Protein AF-A0A0D1Y4T2-F1 (afdb_monomer_lite)

pLDDT: mean 76.52, std 19.37, range [26.94, 97.38]

Radius of gyration: 33.11 Å; chains: 1; bounding box: 98×42×114 Å

Organism: NCBI:txid91928

Foldseek 3Di:
DDPDDDDDDDDDDDDDDDDDDPDPPPLPFPDWAQQEPDDPPPDRDDIDGHSDFQQKDKHKDFDDWDDDPNDIDTDIDIDIFGFHFDKDQDCPDDPVDRIDTDTTQQDKDWLDKDKDKDKDKDWDWDWDQDPNDTDIDIDIDIWIKIKMKIKIGGQLQFACQRHPPDHGNVNRPPQADPPRKGKGKIWMWIWIDTVPDDIDIDIDIKMWIDDFDPKDKDKDKDWDKDKDWDAFFDKDKDKDKDKAAKDKDKAQKDWTWIQDPNDTDTDIDHIDIDIGHIDIDIDIDIDGDHTIDMDIDTFMWMKMKIWGFADDRPPDDPGDTDIDIDTDTDDD

Sequence (332 aa):
MVTLTRGLILVASFGAALADAWQQTTTTALTTVTPCPSPAQWKTPAPITVTAQYQPVSTCSALDEVCVKNKCFTKYSYSTWNYVSTTIPCPFAAPSSTISTITATDQSVLVSRTSTTITNTQITSTVTKKWKRPFTHIVTVSAYTTVVKEWSAPYNQLGSLAIPGYGGSGICTDCKGDNGQKRQSLDVIECFESRNKPTICREYKEVWIYNPRAIFSHTASAVCSSRTSVPSAGTYVFEFPQKAPPTTIEIPVQKVTHTWHGGVIVSTNAATTAVFPGRDWTATVTRHCARPTVIEFDIIITKVIVYVVPPFVFPDGPTKTDIYFGTMVYFL

Structure (mmCIF, N/CA/C/O backbone):
data_AF-A0A0D1Y4T2-F1
#
_entry.id   AF-A0A0D1Y4T2-F1
#
loop_
_atom_site.group_PDB
_atom_site.id
_atom_site.type_symbol
_atom_site.label_atom_id
_atom_site.label_alt_id
_atom_site.label_comp_id
_atom_site.label_asym_id
_atom_site.label_entity_id
_atom_site.label_seq_id
_atom_site.pdbx_PDB_ins_code
_atom_site.Cartn_x
_atom_site.Cartn_y
_atom_site.Cartn_z
_atom_site.occupancy
_atom_site.B_iso_or_equiv
_atom_site.auth_seq_id
_atom_site.auth_comp_id
_atom_site.auth_asym_id
_atom_site.auth_atom_id
_atom_site.pdbx_PDB_model_num
ATOM 1 N N . MET A 1 1 ? -21.869 -18.627 61.064 1.00 33.00 1 MET A N 1
ATOM 2 C CA . MET A 1 1 ? -22.988 -18.470 60.110 1.00 33.00 1 MET A CA 1
ATOM 3 C C . MET A 1 1 ? -22.525 -17.498 59.042 1.00 33.00 1 MET A C 1
ATOM 5 O O . MET A 1 1 ? -22.428 -16.313 59.317 1.00 33.00 1 MET A O 1
ATOM 9 N N . VAL A 1 2 ? -22.100 -18.020 57.893 1.00 27.08 2 VAL A N 1
ATOM 10 C CA . VAL A 1 2 ? -21.588 -17.225 56.769 1.00 27.08 2 VAL A CA 1
ATOM 11 C C . VAL A 1 2 ? -22.738 -17.080 55.782 1.00 27.08 2 VAL A C 1
ATOM 13 O O . VAL A 1 2 ? -23.152 -18.054 55.156 1.00 27.08 2 VAL A O 1
ATOM 16 N N . THR A 1 3 ? -23.318 -15.887 55.721 1.00 27.41 3 THR A N 1
ATOM 17 C CA . THR A 1 3 ? -24.404 -15.546 54.804 1.00 27.41 3 THR A CA 1
ATOM 18 C C . THR A 1 3 ? -23.807 -15.357 53.413 1.00 27.41 3 THR A C 1
ATOM 20 O O . THR A 1 3 ? -23.124 -14.376 53.139 1.00 27.41 3 THR A O 1
ATOM 23 N N . LEU A 1 4 ? -24.016 -16.351 52.552 1.00 28.72 4 LEU A N 1
ATOM 24 C CA . LEU A 1 4 ? -23.520 -16.401 51.181 1.00 28.72 4 LEU A CA 1
ATOM 25 C C . LEU A 1 4 ? -24.515 -15.649 50.283 1.00 28.72 4 LEU A C 1
ATOM 27 O O . LEU A 1 4 ? -25.532 -16.196 49.853 1.00 28.72 4 LEU A O 1
ATOM 31 N N . THR A 1 5 ? -24.266 -14.359 50.062 1.00 36.28 5 THR A N 1
ATOM 32 C CA . THR A 1 5 ? -25.088 -13.500 49.202 1.00 36.28 5 THR A CA 1
ATOM 33 C C . THR A 1 5 ? -24.835 -13.872 47.740 1.00 36.28 5 THR A C 1
ATOM 35 O O . THR A 1 5 ? -23.776 -13.594 47.185 1.00 36.28 5 THR A O 1
ATOM 38 N N . ARG A 1 6 ? -25.800 -14.551 47.111 1.00 35.03 6 ARG A N 1
ATOM 39 C CA . ARG A 1 6 ? -25.772 -14.903 45.684 1.00 35.03 6 ARG A CA 1
ATOM 40 C C . ARG A 1 6 ? -25.856 -13.634 44.826 1.00 35.03 6 ARG A C 1
ATOM 42 O O . ARG A 1 6 ? -26.919 -13.026 44.734 1.00 35.03 6 ARG A O 1
ATOM 49 N N . GLY A 1 7 ? -24.750 -13.266 44.183 1.00 32.34 7 GLY A N 1
ATOM 50 C CA . GLY A 1 7 ? -24.715 -12.271 43.112 1.00 32.34 7 GLY A CA 1
ATOM 51 C C . GLY A 1 7 ? -25.322 -12.843 41.831 1.00 32.34 7 GLY A C 1
ATOM 52 O O . GLY A 1 7 ? -24.792 -13.786 41.248 1.00 32.34 7 GLY A O 1
ATOM 53 N N . LEU A 1 8 ? -26.463 -12.295 41.420 1.00 30.80 8 LEU A N 1
ATOM 54 C CA . LEU A 1 8 ? -27.150 -12.625 40.176 1.00 30.80 8 LEU A CA 1
ATOM 55 C C . LEU A 1 8 ? -26.483 -11.841 39.031 1.00 30.80 8 LEU A C 1
ATOM 57 O O . LEU A 1 8 ? -26.619 -10.621 38.960 1.00 30.80 8 LEU A O 1
ATOM 61 N N . ILE A 1 9 ? -25.749 -12.519 38.146 1.00 34.41 9 ILE A N 1
ATOM 62 C CA . ILE A 1 9 ? -25.192 -11.909 36.929 1.00 34.41 9 ILE A CA 1
ATOM 63 C C . ILE A 1 9 ? -26.287 -11.922 35.854 1.00 34.41 9 ILE A C 1
ATOM 65 O O . ILE A 1 9 ? -26.588 -12.964 35.276 1.00 34.41 9 ILE A O 1
ATOM 69 N N . LEU A 1 10 ? -26.902 -10.766 35.599 1.00 29.66 10 LEU A N 1
ATOM 70 C CA . LEU A 1 10 ? -27.802 -10.538 34.464 1.00 29.66 10 LEU A CA 1
ATOM 71 C C . LEU A 1 10 ? -26.972 -10.089 33.254 1.00 29.66 10 LEU A C 1
ATOM 73 O O . LEU A 1 10 ? -26.545 -8.939 33.180 1.00 29.66 10 LEU A O 1
ATOM 77 N N . VAL A 1 11 ? -26.751 -10.991 32.296 1.00 35.75 11 VAL A N 1
ATOM 78 C CA . VAL A 1 11 ? -26.250 -10.639 30.960 1.00 35.75 11 VAL A CA 1
ATOM 79 C C . VAL A 1 11 ? -27.463 -10.306 30.092 1.00 35.75 11 VAL A C 1
ATOM 81 O O . VAL A 1 11 ? -28.177 -11.200 29.648 1.00 35.75 11 VAL A O 1
ATOM 84 N N . ALA A 1 12 ? -27.733 -9.017 29.884 1.00 32.81 12 ALA A N 1
ATOM 85 C CA . ALA A 1 12 ? -28.754 -8.567 28.944 1.00 32.81 12 ALA A CA 1
ATOM 86 C C . ALA A 1 12 ? -28.178 -8.597 27.519 1.00 32.81 12 ALA A C 1
ATOM 88 O O . ALA A 1 12 ? -27.388 -7.733 27.141 1.00 32.81 12 ALA A O 1
ATOM 89 N N . SER A 1 13 ? -28.555 -9.601 26.728 1.00 34.56 13 SER A N 1
ATOM 90 C CA . SER A 1 13 ? -28.336 -9.605 25.283 1.00 34.56 13 SER A CA 1
ATOM 91 C C . SER A 1 13 ? -29.454 -8.812 24.601 1.00 34.56 13 SER A C 1
ATOM 93 O O . SER A 1 13 ? -30.624 -9.189 24.624 1.00 34.56 13 SER A O 1
ATOM 95 N N . PHE A 1 14 ? -29.098 -7.687 23.985 1.00 38.03 14 PHE A N 1
ATOM 96 C CA . PHE A 1 14 ? -29.999 -6.937 23.115 1.00 38.03 14 PHE A CA 1
ATOM 97 C C . PHE A 1 14 ? -30.092 -7.651 21.762 1.00 38.03 14 PHE A C 1
ATOM 99 O O . PHE A 1 14 ? -29.245 -7.473 20.890 1.00 38.03 14 PHE A O 1
ATOM 106 N N . GLY A 1 15 ? -31.115 -8.489 21.593 1.00 35.38 15 GLY A N 1
ATOM 107 C CA . GLY A 1 15 ? -31.515 -9.012 20.289 1.00 35.38 15 GLY A CA 1
ATOM 108 C C . GLY A 1 15 ? -32.340 -7.968 19.541 1.00 35.38 15 GLY A C 1
ATOM 109 O O . GLY A 1 15 ? -33.550 -7.889 19.731 1.00 35.38 15 GLY A O 1
ATOM 110 N N . ALA A 1 16 ? -31.695 -7.152 18.707 1.00 41.38 16 ALA A N 1
ATOM 111 C CA . ALA A 1 16 ? -32.397 -6.316 17.741 1.00 41.38 16 ALA A CA 1
ATOM 112 C C . ALA A 1 16 ? -32.868 -7.201 16.576 1.00 41.38 16 ALA A C 1
ATOM 114 O O . ALA A 1 16 ? -32.067 -7.624 15.745 1.00 41.38 16 ALA A O 1
ATOM 115 N N . ALA A 1 17 ? -34.165 -7.502 16.531 1.00 41.19 17 ALA A N 1
ATOM 116 C CA . ALA A 1 17 ? -34.797 -8.080 15.353 1.00 41.19 17 ALA A CA 1
ATOM 117 C C . ALA A 1 17 ? -34.903 -6.985 14.282 1.00 41.19 17 ALA A C 1
ATOM 119 O O . ALA A 1 17 ? -35.778 -6.121 14.344 1.00 41.19 17 ALA A O 1
ATOM 120 N N . LEU A 1 18 ? -33.970 -6.988 13.331 1.00 42.31 18 LEU A N 1
ATOM 121 C CA . LEU A 1 18 ? -34.079 -6.188 12.118 1.00 42.31 18 LEU A CA 1
ATOM 122 C C . LEU A 1 18 ? -35.075 -6.885 11.189 1.00 42.31 18 LEU A C 1
ATOM 124 O O . LEU A 1 18 ? -34.865 -8.019 10.770 1.00 42.31 18 LEU A O 1
ATOM 128 N N . ALA A 1 19 ? -36.190 -6.212 10.920 1.00 42.53 19 ALA A N 1
ATOM 129 C CA . ALA A 1 19 ? -37.115 -6.600 9.872 1.00 42.53 19 ALA A CA 1
ATOM 130 C C . ALA A 1 19 ? -36.455 -6.316 8.514 1.00 42.53 19 ALA A C 1
ATOM 132 O O . ALA A 1 19 ? -36.205 -5.157 8.178 1.00 42.53 19 ALA A O 1
ATOM 133 N N . ASP A 1 20 ? -36.176 -7.371 7.750 1.00 38.12 20 ASP A N 1
ATOM 134 C CA . ASP A 1 20 ? -35.683 -7.281 6.376 1.00 38.12 20 ASP A CA 1
ATOM 135 C C . ASP A 1 20 ? -36.781 -6.717 5.464 1.00 38.12 20 ASP A C 1
ATOM 137 O O . ASP A 1 20 ? -37.643 -7.426 4.938 1.00 38.12 20 ASP A O 1
ATOM 141 N N . ALA A 1 21 ? -36.757 -5.399 5.279 1.00 43.09 21 ALA A N 1
ATOM 142 C CA . ALA A 1 21 ? -37.453 -4.747 4.187 1.00 43.09 21 ALA A CA 1
ATOM 143 C C . ALA A 1 21 ? -36.697 -5.059 2.887 1.00 43.09 21 ALA A C 1
ATOM 145 O O . ALA A 1 21 ? -35.603 -4.546 2.652 1.00 43.09 21 ALA A O 1
ATOM 146 N N . TRP A 1 22 ? -37.291 -5.893 2.033 1.00 38.66 22 TRP A N 1
ATOM 147 C CA . TRP A 1 22 ? -36.829 -6.152 0.671 1.00 38.66 22 TRP A CA 1
ATOM 148 C C . TRP A 1 22 ? -36.963 -4.881 -0.175 1.00 38.66 22 TRP A C 1
ATOM 150 O O . TRP A 1 22 ? -37.924 -4.696 -0.920 1.00 38.66 22 TRP A O 1
ATOM 160 N N . GLN A 1 23 ? -35.997 -3.975 -0.053 1.00 39.31 23 GLN A N 1
ATOM 161 C CA . GLN A 1 23 ? -35.789 -2.931 -1.042 1.00 39.31 23 GLN A CA 1
ATOM 162 C C . GLN A 1 23 ? -35.216 -3.597 -2.293 1.00 39.31 23 GLN A C 1
ATOM 164 O O . GLN A 1 23 ? -34.070 -4.047 -2.296 1.00 39.31 23 GLN A O 1
ATOM 169 N N . GLN A 1 24 ? -36.013 -3.658 -3.363 1.00 44.91 24 GLN A N 1
ATOM 170 C CA . GLN A 1 24 ? -35.492 -3.846 -4.715 1.00 44.91 24 GLN A CA 1
ATOM 171 C C . GLN A 1 24 ? -34.516 -2.703 -4.985 1.00 44.91 24 GLN A C 1
ATOM 173 O O . GLN A 1 24 ? -34.901 -1.586 -5.326 1.00 44.91 24 GLN A O 1
ATOM 178 N N . THR A 1 25 ? -33.238 -2.976 -4.761 1.00 51.56 25 THR A N 1
ATOM 179 C CA . THR A 1 25 ? -32.152 -2.068 -5.082 1.00 51.56 25 THR A CA 1
ATOM 180 C C . THR A 1 25 ? -32.111 -2.004 -6.601 1.00 51.56 25 THR A C 1
ATOM 182 O O . THR A 1 25 ? -31.674 -2.950 -7.258 1.00 51.56 25 THR A O 1
ATOM 185 N N . THR A 1 26 ? -32.622 -0.918 -7.182 1.00 57.44 26 THR A N 1
ATOM 186 C CA . THR A 1 26 ? -32.327 -0.566 -8.572 1.00 57.44 26 THR A CA 1
ATOM 187 C C . THR A 1 26 ? -30.817 -0.637 -8.729 1.00 57.44 26 THR A C 1
ATOM 189 O O . THR A 1 26 ? -30.090 0.123 -8.092 1.00 57.44 26 THR A O 1
ATOM 192 N N . THR A 1 27 ? -30.350 -1.626 -9.489 1.00 65.88 27 THR A N 1
ATOM 193 C CA . THR A 1 27 ? -28.933 -1.930 -9.664 1.00 65.88 27 THR A CA 1
ATOM 194 C C . THR A 1 27 ? -28.345 -0.818 -10.521 1.00 65.88 27 THR A C 1
ATOM 196 O O . THR A 1 27 ? -28.380 -0.869 -11.748 1.00 65.88 27 THR A O 1
ATOM 199 N N . THR A 1 28 ? -27.903 0.258 -9.872 1.00 86.56 28 THR A N 1
ATOM 200 C CA . THR A 1 28 ? -27.296 1.403 -10.544 1.00 86.56 28 THR A CA 1
ATOM 201 C C . THR A 1 28 ? -26.062 0.917 -11.294 1.00 86.56 28 THR A C 1
ATOM 203 O O . THR A 1 28 ? -25.149 0.353 -10.692 1.00 86.56 28 THR A O 1
ATOM 206 N N . ALA A 1 29 ? -26.044 1.103 -12.615 1.00 90.94 29 ALA A N 1
ATOM 207 C CA . ALA A 1 29 ? -24.884 0.772 -13.430 1.00 90.94 29 ALA A CA 1
ATOM 208 C C . ALA A 1 29 ? -23.657 1.547 -12.925 1.00 90.94 29 ALA A C 1
ATOM 210 O O . ALA A 1 29 ? -23.708 2.768 -12.785 1.00 90.94 29 ALA A O 1
ATOM 211 N N . LEU A 1 30 ? -22.558 0.837 -12.664 1.00 91.12 30 LEU A N 1
ATOM 212 C CA . LEU A 1 30 ? -21.271 1.425 -12.297 1.00 91.12 30 LEU A CA 1
ATOM 213 C C . LEU A 1 30 ? -20.630 2.114 -13.504 1.00 91.12 30 LEU A C 1
ATOM 215 O O . LEU A 1 30 ? -20.081 3.204 -13.381 1.00 91.12 30 LEU A O 1
ATOM 219 N N . THR A 1 31 ? -20.692 1.468 -14.671 1.00 94.44 31 THR A N 1
ATOM 220 C CA . THR A 1 31 ? -20.185 2.011 -15.935 1.00 94.44 31 THR A CA 1
ATOM 221 C C . THR A 1 31 ? -20.756 1.253 -17.138 1.00 94.44 31 THR A C 1
ATOM 223 O O . THR A 1 31 ? -21.416 0.222 -16.993 1.00 94.44 31 THR A O 1
ATOM 226 N N . THR A 1 32 ? -20.463 1.738 -18.341 1.00 93.94 32 THR A N 1
ATOM 227 C CA . THR A 1 32 ? -20.692 1.030 -19.604 1.00 93.94 32 THR A CA 1
ATOM 228 C C . THR A 1 32 ? -19.370 0.868 -20.340 1.00 93.94 32 THR A C 1
ATOM 230 O O . THR A 1 32 ? -18.726 1.860 -20.686 1.00 93.94 32 THR A O 1
ATOM 233 N N . VAL A 1 33 ? -18.972 -0.371 -20.615 1.00 92.31 33 VAL A N 1
ATOM 234 C CA . VAL A 1 33 ? -17.769 -0.682 -21.396 1.00 92.31 33 VAL A CA 1
ATOM 235 C C . VAL A 1 33 ? -18.181 -0.912 -22.843 1.00 92.31 33 VAL A C 1
ATOM 237 O O . VAL A 1 33 ? -19.027 -1.759 -23.118 1.00 92.31 33 VAL A O 1
ATOM 240 N N . THR A 1 34 ? -17.587 -0.176 -23.780 1.00 92.12 34 THR A N 1
ATOM 241 C CA . THR A 1 34 ? -17.767 -0.446 -25.214 1.00 92.12 34 THR A CA 1
ATOM 242 C C . THR A 1 34 ? -16.714 -1.466 -25.646 1.00 92.12 34 THR A C 1
ATOM 244 O O . THR A 1 34 ? -15.534 -1.119 -25.633 1.00 92.12 34 THR A O 1
ATOM 247 N N . PRO A 1 35 ? -17.084 -2.707 -26.021 1.00 88.75 35 PRO A N 1
ATOM 248 C CA . PRO A 1 35 ? -16.106 -3.769 -26.256 1.00 88.75 35 PRO A CA 1
ATOM 249 C C . PRO A 1 35 ? -15.114 -3.448 -27.371 1.00 88.75 35 PRO A C 1
ATOM 251 O O . PRO A 1 35 ? -13.945 -3.787 -27.259 1.00 88.75 35 PRO A O 1
ATOM 254 N N . CYS A 1 36 ? -15.567 -2.788 -28.438 1.00 85.94 36 CYS A N 1
ATOM 255 C CA . CYS A 1 36 ? -14.772 -2.531 -29.632 1.00 85.94 36 CYS A CA 1
ATOM 256 C C . CYS A 1 36 ? -14.885 -1.055 -30.040 1.00 85.94 36 CYS A C 1
ATOM 258 O O . CYS A 1 36 ? -15.965 -0.643 -30.465 1.00 85.94 36 CYS A O 1
ATOM 260 N N . PRO A 1 37 ? -13.807 -0.253 -29.940 1.00 73.50 37 PRO A N 1
ATOM 261 C CA . PRO A 1 37 ? -13.869 1.182 -30.223 1.00 73.50 37 PRO A CA 1
ATOM 262 C C . PRO A 1 37 ? -13.932 1.527 -31.721 1.00 73.50 37 PRO A C 1
ATOM 264 O O . PRO A 1 37 ? -14.338 2.634 -32.058 1.00 73.50 37 PRO A O 1
ATOM 267 N N . SER A 1 38 ? -13.564 0.606 -32.625 1.00 68.94 38 SER A N 1
ATOM 268 C CA . SER A 1 38 ? -13.581 0.845 -34.077 1.00 68.94 38 SER A CA 1
ATOM 269 C C . SER A 1 38 ? -14.527 -0.123 -34.801 1.00 68.94 38 SER A C 1
ATOM 271 O O . SER A 1 38 ? -14.299 -1.336 -34.749 1.00 68.94 38 SER A O 1
ATOM 273 N N . PRO A 1 39 ? -15.585 0.372 -35.468 1.00 55.09 39 PRO A N 1
ATOM 274 C CA . PRO A 1 39 ? -16.527 -0.460 -36.201 1.00 55.09 39 PRO A CA 1
ATOM 275 C C . PRO A 1 39 ? -15.979 -0.822 -37.587 1.00 55.09 39 PRO A C 1
ATOM 277 O O . PRO A 1 39 ? -16.085 -0.047 -38.537 1.00 55.09 39 PRO A O 1
ATOM 280 N N . ALA A 1 40 ? -15.477 -2.043 -37.756 1.00 56.56 40 ALA A N 1
ATOM 281 C CA . ALA A 1 40 ? -15.309 -2.620 -39.088 1.00 56.56 40 ALA A CA 1
ATOM 282 C C . ALA A 1 40 ? -16.680 -3.046 -39.648 1.00 56.56 40 ALA A C 1
ATOM 284 O O . ALA A 1 40 ? -17.009 -4.219 -39.578 1.00 56.56 40 ALA A O 1
ATOM 285 N N . GLN A 1 41 ? -17.482 -2.092 -40.149 1.00 56.22 41 GLN A N 1
ATOM 286 C CA . GLN A 1 41 ? -18.693 -2.201 -41.007 1.00 56.22 41 GLN A CA 1
ATOM 287 C C . GLN A 1 41 ? -19.809 -3.237 -40.684 1.00 56.22 41 GLN A C 1
ATOM 289 O O . GLN A 1 41 ? -20.894 -3.140 -41.252 1.00 56.22 41 GLN A O 1
ATOM 294 N N . TRP A 1 42 ? -19.626 -4.187 -39.768 1.00 57.53 42 TRP A N 1
ATOM 295 C CA . TRP A 1 42 ? -20.479 -5.360 -39.598 1.00 57.53 42 TRP A CA 1
ATOM 296 C C . TRP A 1 42 ? -20.560 -5.726 -38.107 1.00 57.53 42 TRP A C 1
ATOM 298 O O . TRP A 1 42 ? -19.802 -6.546 -37.605 1.00 57.53 42 TRP A O 1
ATOM 308 N N . LYS A 1 43 ? -21.520 -5.097 -37.412 1.00 67.94 43 LYS A N 1
ATOM 309 C CA . LYS A 1 43 ? -21.942 -5.346 -36.016 1.00 67.94 43 LYS A CA 1
ATOM 310 C C . LYS A 1 43 ? -20.872 -5.127 -34.936 1.00 67.94 43 LYS A C 1
ATOM 312 O O . LYS A 1 43 ? -20.241 -6.063 -34.455 1.00 67.94 43 LYS A O 1
ATOM 317 N N . THR A 1 44 ? -20.787 -3.893 -34.442 1.00 73.56 44 THR A N 1
ATOM 318 C CA . THR A 1 44 ? -20.184 -3.622 -33.131 1.00 73.56 44 THR A CA 1
ATOM 319 C C . THR A 1 44 ? -20.975 -4.369 -32.050 1.00 73.56 44 THR A C 1
ATOM 321 O O . THR A 1 44 ? -22.206 -4.254 -32.031 1.00 73.56 44 THR A O 1
ATOM 324 N N . PRO A 1 45 ? -20.319 -5.130 -31.156 1.00 83.94 45 PRO A N 1
ATOM 325 C CA . PRO A 1 45 ? -20.983 -5.692 -29.987 1.00 83.94 45 PRO A CA 1
ATOM 326 C C . PRO A 1 45 ? -21.676 -4.591 -29.179 1.00 83.94 45 PRO A C 1
ATOM 328 O O . PRO A 1 45 ? -21.148 -3.484 -29.056 1.00 83.94 45 PRO A O 1
ATOM 331 N N . ALA A 1 46 ? -22.854 -4.893 -28.629 1.00 89.00 46 ALA A N 1
ATOM 332 C CA . ALA A 1 46 ? -23.556 -3.952 -27.763 1.00 89.00 46 ALA A CA 1
ATOM 333 C C . ALA A 1 46 ? -22.675 -3.582 -26.548 1.00 89.00 46 ALA A C 1
ATOM 335 O O . ALA A 1 46 ? -21.941 -4.447 -26.056 1.00 89.00 46 ALA A O 1
ATOM 336 N N . PRO A 1 47 ? -22.731 -2.329 -26.055 1.00 92.00 47 PRO A N 1
ATOM 337 C CA . PRO A 1 47 ? -22.041 -1.941 -24.830 1.00 92.00 47 PRO A CA 1
ATOM 338 C C . PRO A 1 47 ? -22.411 -2.856 -23.659 1.00 92.00 47 PRO A C 1
ATOM 340 O O . PRO A 1 47 ? -23.575 -3.212 -23.478 1.00 92.00 47 PRO A O 1
ATOM 343 N N . ILE A 1 48 ? -21.418 -3.221 -22.855 1.00 93.94 48 ILE A N 1
ATOM 344 C CA . ILE A 1 48 ? -21.599 -4.043 -21.661 1.00 93.94 48 ILE A CA 1
ATOM 345 C C . ILE A 1 48 ? -21.867 -3.103 -20.488 1.00 93.94 48 ILE A C 1
ATOM 347 O O . ILE A 1 48 ? -21.000 -2.317 -20.102 1.00 93.94 48 ILE A O 1
ATOM 351 N N . THR A 1 49 ? -23.061 -3.181 -19.908 1.00 95.06 49 THR A N 1
ATOM 352 C CA . THR A 1 49 ? -23.380 -2.478 -18.663 1.00 95.06 49 THR A CA 1
ATOM 353 C C . THR A 1 49 ? -22.776 -3.237 -17.489 1.00 95.06 49 THR A C 1
ATOM 355 O O . THR A 1 49 ? -23.097 -4.405 -17.257 1.00 95.06 49 THR A O 1
ATOM 358 N N . VAL A 1 50 ? -21.897 -2.571 -16.747 1.00 95.75 50 VAL A N 1
ATOM 359 C CA . VAL A 1 50 ? -21.301 -3.117 -15.532 1.00 95.75 50 VAL A CA 1
ATOM 360 C C . VAL A 1 50 ? -22.145 -2.692 -14.346 1.00 95.75 50 VAL A C 1
ATOM 362 O O . VAL A 1 50 ? -22.274 -1.500 -14.077 1.00 95.75 50 VAL A O 1
ATOM 365 N N . THR A 1 51 ? -22.720 -3.651 -13.631 1.00 94.31 51 THR A N 1
ATOM 366 C CA . THR A 1 51 ? -23.589 -3.398 -12.470 1.00 94.31 51 THR A CA 1
ATOM 367 C C . THR A 1 51 ? -22.940 -3.803 -11.150 1.00 94.31 51 THR A C 1
ATOM 369 O O . THR A 1 51 ? -23.458 -3.458 -10.092 1.00 94.31 51 THR A O 1
ATOM 372 N N . ALA A 1 52 ? -21.817 -4.526 -11.192 1.00 93.06 52 ALA A N 1
ATOM 373 C CA . ALA A 1 52 ? -21.119 -5.008 -10.005 1.00 93.06 52 ALA A CA 1
ATOM 374 C C . ALA A 1 52 ? -19.591 -4.979 -10.167 1.00 93.06 52 ALA A C 1
ATOM 376 O O . ALA A 1 52 ? -19.055 -5.097 -11.269 1.00 93.06 52 ALA A O 1
ATOM 377 N N . GLN A 1 53 ? -18.891 -4.851 -9.036 1.00 93.50 53 GLN A N 1
ATOM 378 C CA . GLN A 1 53 ? -17.448 -5.077 -8.953 1.00 93.50 53 GLN A CA 1
ATOM 379 C C . GLN A 1 53 ? -17.142 -6.543 -9.297 1.00 93.50 53 GLN A C 1
ATOM 381 O O . GLN A 1 53 ? -17.920 -7.442 -8.984 1.00 93.50 53 GLN A O 1
ATOM 386 N N . TYR A 1 54 ? -15.998 -6.774 -9.922 1.00 94.75 54 TYR A N 1
ATOM 387 C CA . TYR A 1 54 ? -15.506 -8.048 -10.448 1.00 94.75 54 TYR A CA 1
ATOM 388 C C . TYR A 1 54 ? -16.361 -8.694 -11.545 1.00 94.75 54 TYR A C 1
ATOM 390 O O . TYR A 1 54 ? -16.169 -9.868 -11.854 1.00 94.75 54 TYR A O 1
ATOM 398 N N . GLN A 1 55 ? -17.275 -7.947 -12.173 1.00 95.25 55 GLN A N 1
ATOM 399 C CA . GLN A 1 55 ? -18.023 -8.445 -13.326 1.00 95.25 55 GLN A CA 1
ATOM 400 C C . GLN A 1 55 ? -17.063 -8.682 -14.507 1.00 95.25 55 GLN A C 1
ATOM 402 O O . GLN A 1 55 ? -16.319 -7.763 -14.862 1.00 95.25 55 GLN A O 1
ATOM 407 N N . PRO A 1 56 ? -17.067 -9.867 -15.141 1.00 95.88 56 PRO A N 1
ATOM 408 C CA . PRO A 1 56 ? -16.247 -10.110 -16.318 1.00 95.88 56 PRO A CA 1
ATOM 409 C C . PRO A 1 56 ? -16.725 -9.224 -17.470 1.00 95.88 56 PRO A C 1
ATOM 411 O O . PRO A 1 56 ? -17.910 -9.202 -17.813 1.00 95.88 56 PRO A O 1
ATOM 414 N N . VAL A 1 57 ? -15.794 -8.497 -18.075 1.00 95.12 57 VAL A N 1
ATOM 415 C CA . VAL A 1 57 ? -16.024 -7.663 -19.251 1.00 95.12 57 VAL A CA 1
ATOM 416 C C . VAL A 1 57 ? -15.037 -8.050 -20.336 1.00 95.12 57 VAL A C 1
ATOM 418 O O . VAL A 1 57 ? -13.870 -8.331 -20.064 1.00 95.12 57 VAL A O 1
ATOM 421 N N . SER A 1 58 ? -15.513 -8.076 -21.575 1.00 93.44 58 SER A N 1
ATOM 422 C CA . SER A 1 58 ? -14.685 -8.402 -22.729 1.00 93.44 58 SER A CA 1
ATOM 423 C C . SER A 1 58 ? -14.484 -7.164 -23.586 1.00 93.44 58 SER A C 1
ATOM 425 O O . SER A 1 58 ? -15.443 -6.491 -23.964 1.00 93.44 58 SER A O 1
ATOM 427 N N . THR A 1 59 ? -13.231 -6.889 -23.918 1.00 91.50 59 THR A N 1
ATOM 428 C CA . THR A 1 59 ? -12.829 -5.837 -24.853 1.00 91.50 59 THR A CA 1
ATOM 429 C C . THR A 1 59 ? -12.097 -6.453 -26.030 1.00 91.50 59 THR A C 1
ATOM 431 O O . THR A 1 59 ? -11.562 -7.555 -25.925 1.00 91.50 59 THR A O 1
ATOM 434 N N . CYS A 1 60 ? -12.068 -5.753 -27.154 1.00 88.94 60 CYS A N 1
ATOM 435 C CA . CYS A 1 60 ? -11.384 -6.193 -28.348 1.00 88.94 60 CYS A CA 1
ATOM 436 C C . CYS A 1 60 ? -10.330 -5.178 -28.788 1.00 88.94 60 CYS A C 1
ATOM 438 O O . CYS A 1 60 ? -10.541 -3.964 -28.728 1.00 88.94 60 CYS A O 1
ATOM 440 N N . SER A 1 61 ? -9.195 -5.689 -29.251 1.00 88.38 61 SER A N 1
ATOM 441 C CA . SER A 1 61 ? -8.132 -4.907 -29.876 1.00 88.38 61 SER A CA 1
ATOM 442 C C . SER A 1 61 ? -7.938 -5.369 -31.315 1.00 88.38 61 SER A C 1
ATOM 444 O O . SER A 1 61 ? -8.014 -6.563 -31.621 1.00 88.38 61 SER A O 1
ATOM 446 N N . ALA A 1 62 ? -7.731 -4.412 -32.218 1.00 85.69 62 ALA A N 1
ATOM 447 C CA . ALA A 1 62 ? -7.332 -4.721 -33.583 1.00 85.69 62 ALA A CA 1
ATOM 448 C C . ALA A 1 62 ? -5.921 -5.325 -33.548 1.00 85.69 62 ALA A C 1
ATOM 450 O O . ALA A 1 62 ? -5.028 -4.751 -32.929 1.00 85.69 62 ALA A O 1
ATOM 451 N N . LEU A 1 63 ? -5.750 -6.493 -34.166 1.00 82.88 63 LEU A N 1
ATOM 452 C CA . LEU A 1 63 ? -4.448 -7.132 -34.338 1.00 82.88 63 LEU A CA 1
ATOM 453 C C . LEU A 1 63 ? -3.775 -6.566 -35.587 1.00 82.88 63 LEU A C 1
ATOM 455 O O . LEU A 1 63 ? -2.931 -5.690 -35.486 1.00 82.88 63 LEU A O 1
ATOM 459 N N . ASP A 1 64 ? -4.223 -7.024 -36.756 1.00 81.81 64 ASP A N 1
ATOM 460 C CA . ASP A 1 64 ? -3.674 -6.664 -38.058 1.00 81.81 64 ASP A CA 1
ATOM 461 C C . ASP A 1 64 ? -4.808 -6.455 -39.065 1.00 81.81 64 ASP A C 1
ATOM 463 O O . ASP A 1 64 ? -5.864 -7.103 -39.000 1.00 81.81 64 ASP A O 1
ATOM 467 N N . GLU A 1 65 ? -4.572 -5.562 -40.023 1.00 83.56 65 GLU A N 1
ATOM 468 C CA . GLU A 1 65 ? -5.432 -5.358 -41.182 1.00 83.56 65 GLU A CA 1
ATOM 469 C C . GLU A 1 65 ? -4.893 -6.168 -42.366 1.00 83.56 65 GLU A C 1
ATOM 471 O O . GLU A 1 65 ? -3.774 -5.965 -42.834 1.00 83.56 65 GLU A O 1
ATOM 476 N N . VAL A 1 66 ? -5.691 -7.118 -42.850 1.00 83.00 66 VAL A N 1
ATOM 477 C CA . VAL A 1 66 ? -5.338 -7.978 -43.980 1.00 83.00 66 VAL A CA 1
ATOM 478 C C . VAL A 1 66 ? -6.168 -7.564 -45.187 1.00 83.00 66 VAL A C 1
ATOM 480 O O . VAL A 1 66 ? -7.390 -7.710 -45.187 1.00 83.00 66 VAL A O 1
ATOM 483 N N . CYS A 1 67 ? -5.508 -7.078 -46.238 1.00 87.94 67 CYS A N 1
ATOM 484 C CA . CYS A 1 67 ? -6.161 -6.683 -47.483 1.00 87.94 67 CYS A CA 1
ATOM 485 C C . CYS A 1 67 ? -5.992 -7.754 -48.568 1.00 87.94 67 CYS A C 1
ATOM 487 O O . CYS A 1 67 ? -4.881 -8.040 -49.011 1.00 87.94 67 CYS A O 1
ATOM 489 N N . VAL A 1 68 ? -7.103 -8.328 -49.038 1.00 85.19 68 VAL A N 1
ATOM 490 C CA . VAL A 1 68 ? -7.133 -9.312 -50.131 1.00 85.19 68 VAL A CA 1
ATOM 491 C C . VAL A 1 68 ? -8.074 -8.808 -51.221 1.00 85.19 68 VAL A C 1
ATOM 493 O O . VAL A 1 68 ? -9.250 -8.561 -50.965 1.00 85.19 68 VAL A O 1
ATOM 496 N N . LYS A 1 69 ? -7.571 -8.670 -52.457 1.00 83.69 69 LYS A N 1
ATOM 497 C CA . LYS A 1 69 ? -8.352 -8.218 -53.630 1.00 83.69 69 LYS A CA 1
ATOM 498 C C . LYS A 1 69 ? -9.112 -6.895 -53.383 1.00 83.69 69 LYS A C 1
ATOM 500 O O . LYS A 1 69 ? -10.322 -6.832 -53.585 1.00 83.69 69 LYS A O 1
ATOM 505 N N . ASN A 1 70 ? -8.411 -5.851 -52.927 1.00 84.94 70 ASN A N 1
ATOM 506 C CA . ASN A 1 70 ? -8.965 -4.525 -52.588 1.00 84.94 70 ASN A CA 1
ATOM 507 C C . ASN A 1 70 ? -10.053 -4.523 -51.493 1.00 84.94 70 ASN A C 1
ATOM 509 O O . ASN A 1 70 ? -10.781 -3.542 -51.352 1.00 84.94 70 ASN A O 1
ATOM 513 N N . LYS A 1 71 ? -10.170 -5.599 -50.706 1.00 82.50 71 LYS A N 1
ATOM 514 C CA . LYS A 1 71 ? -11.005 -5.648 -49.502 1.00 82.50 71 LYS A CA 1
ATOM 515 C C . LYS A 1 71 ? -10.117 -5.865 -48.290 1.00 82.50 71 LYS A C 1
ATOM 517 O O . LYS A 1 71 ? -9.413 -6.871 -48.227 1.00 82.50 71 LYS A O 1
ATOM 522 N N . CYS A 1 72 ? -10.151 -4.924 -47.359 1.00 82.62 72 CYS A N 1
ATOM 523 C CA . CYS A 1 72 ? -9.415 -5.005 -46.108 1.00 82.62 72 CYS A CA 1
ATOM 524 C C . CYS A 1 72 ? -10.303 -5.569 -44.999 1.00 82.62 72 CYS A C 1
ATOM 526 O O . CYS A 1 72 ? -11.482 -5.230 -44.896 1.00 82.62 72 CYS A O 1
ATOM 528 N N . PHE A 1 73 ? -9.731 -6.466 -44.203 1.00 80.94 73 PHE A N 1
ATOM 529 C CA . PHE A 1 73 ? -10.372 -7.097 -43.060 1.00 80.94 73 PHE A CA 1
ATOM 530 C C . PHE A 1 73 ? -9.477 -6.909 -41.841 1.00 80.94 73 PHE A C 1
ATOM 532 O O . PHE A 1 73 ? -8.326 -7.343 -41.840 1.00 80.94 73 PHE A O 1
ATOM 539 N N . THR A 1 74 ? -10.006 -6.294 -40.789 1.00 83.50 74 THR A N 1
ATOM 540 C CA . THR A 1 74 ? -9.308 -6.181 -39.506 1.00 83.50 74 THR A CA 1
ATOM 541 C C . THR A 1 74 ? -9.603 -7.412 -38.664 1.00 83.50 74 THR A C 1
ATOM 543 O O . THR A 1 74 ? -10.764 -7.724 -38.384 1.00 83.50 74 THR A O 1
ATOM 546 N N . LYS A 1 75 ? -8.559 -8.125 -38.243 1.00 82.75 75 LYS A N 1
ATOM 547 C CA . LYS A 1 75 ? -8.700 -9.208 -37.268 1.00 82.75 75 LYS A CA 1
ATOM 548 C C . LYS A 1 75 ? -8.725 -8.607 -35.865 1.00 82.75 75 LYS A C 1
ATOM 550 O O . LYS A 1 75 ? -7.827 -7.849 -35.515 1.00 82.75 75 LYS A O 1
ATOM 555 N N . TYR A 1 76 ? -9.710 -8.979 -35.054 1.00 85.50 76 TYR A N 1
ATOM 556 C CA . TYR A 1 76 ? -9.792 -8.559 -33.655 1.00 85.50 76 TYR A CA 1
ATOM 557 C C . TYR A 1 76 ? -9.433 -9.711 -32.718 1.00 85.50 76 TYR A C 1
ATOM 559 O O . TYR A 1 76 ? -9.850 -10.851 -32.936 1.00 85.50 76 TYR A O 1
ATOM 567 N N . SER A 1 77 ? -8.670 -9.403 -31.672 1.00 88.38 77 SER A N 1
ATOM 568 C CA . SER A 1 77 ? -8.497 -10.275 -30.511 1.00 88.38 77 SER A CA 1
ATOM 569 C C . SER A 1 77 ? -9.437 -9.818 -29.408 1.00 88.38 77 SER A C 1
ATOM 571 O O . SER A 1 77 ? -9.571 -8.616 -29.197 1.00 88.38 77 SER A O 1
ATOM 573 N N . TYR A 1 78 ? -10.065 -10.754 -28.701 1.00 89.31 78 TYR A N 1
ATOM 574 C CA . TYR A 1 78 ? -10.894 -10.456 -27.537 1.00 89.31 78 TYR A CA 1
ATOM 575 C C . TYR A 1 78 ? -10.148 -10.852 -26.266 1.00 89.31 78 TYR A C 1
ATOM 577 O O . TYR A 1 78 ? -9.679 -11.983 -26.144 1.00 89.31 78 TYR A O 1
ATOM 585 N N . SER A 1 79 ? -10.072 -9.933 -25.309 1.00 92.12 79 SER A N 1
ATOM 586 C CA . SER A 1 79 ? -9.579 -10.183 -23.958 1.00 92.12 79 SER A CA 1
ATOM 587 C C . SER A 1 79 ? -10.714 -9.983 -22.962 1.00 92.12 79 SER A C 1
ATOM 589 O O . SER A 1 79 ? -11.527 -9.072 -23.111 1.00 92.12 79 SER A O 1
ATOM 591 N N . THR A 1 80 ? -10.791 -10.857 -21.959 1.00 94.00 80 THR A N 1
ATOM 592 C CA . THR A 1 80 ? -11.776 -10.760 -20.875 1.00 94.00 80 THR A CA 1
ATOM 593 C C . THR A 1 80 ? -11.048 -10.527 -19.563 1.00 94.00 80 THR A C 1
ATOM 595 O O . THR A 1 80 ? -10.092 -11.238 -19.265 1.00 94.00 80 THR A O 1
ATOM 598 N N . TRP A 1 81 ? -11.503 -9.547 -18.789 1.00 93.75 81 TRP A N 1
ATOM 599 C CA . TRP A 1 81 ? -10.961 -9.191 -17.479 1.00 93.75 81 TRP A CA 1
ATOM 600 C C . TRP A 1 81 ? -12.097 -8.865 -16.512 1.00 93.75 81 TRP A C 1
ATOM 602 O O . TRP A 1 81 ? -13.216 -8.569 -16.924 1.00 93.75 81 TRP A O 1
ATOM 612 N N . ASN A 1 82 ? -11.825 -8.943 -15.212 1.00 96.00 82 ASN A N 1
ATOM 613 C CA . ASN A 1 82 ? -12.821 -8.632 -14.192 1.00 96.00 82 ASN A CA 1
ATOM 614 C C . ASN A 1 82 ? -12.790 -7.138 -13.882 1.00 96.00 82 ASN A C 1
ATOM 616 O O . ASN A 1 82 ? -11.742 -6.603 -13.504 1.00 96.00 82 ASN A O 1
ATOM 620 N N . TYR A 1 83 ? -13.934 -6.473 -14.037 1.00 95.12 83 TYR A N 1
ATOM 621 C CA . TYR A 1 83 ? -14.032 -5.037 -13.840 1.00 95.12 83 TYR A CA 1
ATOM 622 C C . TYR A 1 83 ? -13.960 -4.640 -12.384 1.00 95.12 83 TYR A C 1
ATOM 624 O O . TYR A 1 83 ? -14.668 -5.188 -11.554 1.00 95.12 83 TYR A O 1
ATOM 632 N N . VAL A 1 84 ? -13.150 -3.641 -12.077 1.00 95.50 84 VAL A N 1
ATOM 633 C CA . VAL A 1 84 ? -13.080 -3.024 -10.759 1.00 95.50 84 VAL A CA 1
ATOM 634 C C . VAL A 1 84 ? -13.296 -1.527 -10.943 1.00 95.50 84 VAL A C 1
ATOM 636 O O . VAL A 1 84 ? -12.956 -0.966 -11.968 1.00 95.50 84 VAL A O 1
ATOM 639 N N . SER A 1 85 ? -13.883 -0.855 -9.968 1.00 94.00 85 SER A N 1
ATOM 640 C CA . SER A 1 85 ? -13.871 0.603 -9.893 1.00 94.00 85 SER A CA 1
ATOM 641 C C . SER A 1 85 ? -13.439 0.966 -8.493 1.00 94.00 85 SER A C 1
ATOM 643 O O . SER A 1 85 ? -14.268 1.060 -7.586 1.00 94.00 85 SER A O 1
ATOM 645 N N . THR A 1 86 ? -12.130 1.097 -8.309 1.00 92.38 86 THR A N 1
ATOM 646 C CA . THR A 1 86 ? -11.546 1.480 -7.025 1.00 92.38 86 THR A CA 1
ATOM 647 C C . THR A 1 86 ? -10.477 2.538 -7.213 1.00 92.38 86 THR A C 1
ATOM 649 O O . THR A 1 86 ? -9.773 2.573 -8.221 1.00 92.38 86 THR A O 1
ATOM 652 N N . THR A 1 87 ? -10.357 3.413 -6.227 1.00 92.12 87 THR A N 1
ATOM 653 C CA . THR A 1 87 ? -9.346 4.461 -6.182 1.00 92.12 87 THR A CA 1
ATOM 654 C C . THR A 1 87 ? -8.300 4.095 -5.147 1.00 92.12 87 THR A C 1
ATOM 656 O O . THR A 1 87 ? -8.629 3.896 -3.976 1.00 92.12 87 THR A O 1
ATOM 659 N N . ILE A 1 88 ? -7.042 4.032 -5.565 1.00 89.88 88 ILE A N 1
ATOM 660 C CA . ILE A 1 88 ? -5.919 3.686 -4.696 1.00 89.88 88 ILE A CA 1
ATOM 661 C C . ILE A 1 88 ? -5.047 4.927 -4.506 1.00 89.88 88 ILE A C 1
ATOM 663 O O . ILE A 1 88 ? -4.739 5.599 -5.495 1.00 89.88 88 ILE A O 1
ATOM 667 N N . PRO A 1 89 ? -4.628 5.246 -3.268 1.00 83.81 89 PRO A N 1
ATOM 668 C CA . PRO A 1 89 ? -3.620 6.270 -3.039 1.00 83.81 89 PRO A CA 1
ATOM 669 C C . PRO A 1 89 ? -2.350 5.940 -3.827 1.00 83.81 89 PRO A C 1
ATOM 671 O O . PRO A 1 89 ? -1.799 4.851 -3.690 1.00 83.81 89 PRO A O 1
ATOM 674 N N . CYS A 1 90 ? -1.873 6.876 -4.639 1.00 78.56 90 CYS A N 1
ATOM 675 C CA . CYS A 1 90 ? -0.630 6.726 -5.384 1.00 78.56 90 CYS A CA 1
ATOM 676 C C . CYS A 1 90 ? 0.313 7.873 -5.012 1.00 78.56 90 CYS A C 1
ATOM 678 O O . CYS A 1 90 ? 0.427 8.850 -5.749 1.00 78.56 90 CYS A O 1
ATOM 680 N N . PRO A 1 91 ? 0.986 7.790 -3.851 1.00 66.62 91 PRO A N 1
ATOM 681 C CA . PRO A 1 91 ? 1.902 8.845 -3.422 1.00 66.62 91 PRO A CA 1
ATOM 682 C C . PRO A 1 91 ? 3.167 8.925 -4.294 1.00 66.62 91 PRO A C 1
ATOM 684 O O . PRO A 1 91 ? 3.942 9.864 -4.154 1.00 66.62 91 PRO A O 1
ATOM 687 N N . PHE A 1 92 ? 3.370 7.956 -5.192 1.00 70.75 92 PHE A N 1
ATOM 688 C CA . PHE A 1 92 ? 4.553 7.825 -6.044 1.00 70.75 92 PHE A CA 1
ATOM 689 C C . PHE A 1 92 ? 4.283 8.123 -7.527 1.00 70.75 92 PHE A C 1
ATOM 691 O O . PHE A 1 92 ? 5.207 8.053 -8.339 1.00 70.75 92 PHE A O 1
ATOM 698 N N . ALA A 1 93 ? 3.036 8.441 -7.897 1.00 65.81 93 ALA A N 1
ATOM 699 C CA . ALA A 1 93 ? 2.713 8.918 -9.238 1.00 65.81 93 ALA A CA 1
ATOM 700 C C . ALA A 1 93 ? 3.227 10.351 -9.452 1.00 65.81 93 ALA A C 1
ATOM 702 O O . ALA A 1 93 ? 3.665 11.034 -8.525 1.00 65.81 93 ALA A O 1
ATOM 703 N N . ALA A 1 94 ? 3.184 10.806 -10.707 1.00 62.47 94 ALA A N 1
ATOM 704 C CA . ALA A 1 94 ? 3.513 12.179 -11.072 1.00 62.47 94 ALA A CA 1
ATOM 705 C C . ALA A 1 94 ? 2.791 13.190 -10.149 1.00 62.47 94 ALA A C 1
ATOM 707 O O . ALA A 1 94 ? 1.664 12.924 -9.721 1.00 62.47 94 ALA A O 1
ATOM 708 N N . PRO A 1 95 ? 3.394 14.364 -9.875 1.00 60.59 95 PRO A N 1
ATOM 709 C CA . PRO A 1 95 ? 2.929 15.308 -8.848 1.00 60.59 95 PRO A CA 1
ATOM 710 C C . PRO A 1 95 ? 1.481 15.805 -9.016 1.00 60.59 95 PRO A C 1
ATOM 712 O O . PRO A 1 95 ? 0.914 16.368 -8.085 1.00 60.59 95 PRO A O 1
ATOM 715 N N . SER A 1 96 ? 0.866 15.594 -10.179 1.00 59.94 96 SER A N 1
ATOM 716 C CA . SER A 1 96 ? -0.524 15.945 -10.484 1.00 59.94 96 SER A CA 1
ATOM 717 C C . SER A 1 96 ? -1.570 14.913 -10.039 1.00 59.94 96 SER A C 1
ATOM 719 O O . SER A 1 96 ? -2.763 15.184 -10.149 1.00 59.94 96 SER A O 1
ATOM 721 N N . SER A 1 97 ? -1.168 13.726 -9.582 1.00 64.12 97 SER A N 1
ATOM 722 C CA . SER A 1 97 ? -2.085 12.601 -9.349 1.00 64.12 97 SER A CA 1
ATOM 723 C C . SER A 1 97 ? -1.727 11.859 -8.067 1.00 64.12 97 SER A C 1
ATOM 725 O O . SER A 1 97 ? -0.868 10.989 -8.063 1.00 64.12 97 SER A O 1
ATOM 727 N N . THR A 1 98 ? -2.416 12.186 -6.973 1.00 73.75 98 THR A N 1
ATOM 728 C CA . THR A 1 98 ? -2.285 11.506 -5.670 1.00 73.75 98 THR A CA 1
ATOM 729 C C . THR A 1 98 ? -3.119 10.226 -5.573 1.00 73.75 98 THR A C 1
ATOM 731 O O . THR A 1 98 ? -3.013 9.482 -4.597 1.00 73.75 98 THR A O 1
ATOM 734 N N . ILE A 1 99 ? -3.965 9.964 -6.572 1.00 83.50 99 ILE A N 1
ATOM 735 C CA . ILE A 1 99 ? -4.916 8.854 -6.619 1.00 83.50 99 ILE A CA 1
ATOM 736 C C . ILE A 1 99 ? -4.847 8.210 -8.004 1.00 83.50 99 ILE A C 1
ATOM 738 O O . ILE A 1 99 ? -4.803 8.906 -9.017 1.00 83.50 99 ILE A O 1
ATOM 742 N N . SER A 1 100 ? -4.867 6.880 -8.045 1.00 86.00 100 SER A N 1
ATOM 743 C CA . SER A 1 100 ? -5.001 6.085 -9.268 1.00 86.00 100 SER A CA 1
ATOM 744 C C . SER A 1 100 ? -6.354 5.384 -9.294 1.00 86.00 100 SER A C 1
ATOM 746 O O . SER A 1 100 ? -6.729 4.728 -8.323 1.00 86.00 100 SER A O 1
ATOM 748 N N . THR A 1 101 ? -7.082 5.508 -10.405 1.00 91.56 101 THR A N 1
ATOM 749 C CA . THR A 1 101 ? -8.317 4.743 -10.631 1.00 91.56 101 THR A CA 1
ATOM 750 C C . THR A 1 101 ? -7.958 3.413 -11.274 1.00 91.56 101 THR A C 1
ATOM 752 O O . THR A 1 101 ? -7.340 3.372 -12.340 1.00 91.56 101 THR A O 1
ATOM 755 N N . ILE A 1 102 ? -8.328 2.327 -10.609 1.00 94.12 102 ILE A N 1
ATOM 756 C CA . ILE A 1 102 ? -8.130 0.968 -11.089 1.00 94.12 102 ILE A CA 1
ATOM 757 C C . ILE A 1 102 ? -9.433 0.486 -11.695 1.00 94.12 102 ILE A C 1
ATOM 759 O O . ILE A 1 102 ? -10.473 0.500 -11.031 1.00 94.12 102 ILE A O 1
ATOM 763 N N . THR A 1 103 ? -9.336 0.076 -12.957 1.00 94.06 103 THR A N 1
ATOM 764 C CA . THR A 1 103 ? -10.465 -0.399 -13.753 1.00 94.06 103 THR A CA 1
ATOM 765 C C . THR A 1 103 ? -10.453 -1.907 -13.957 1.00 94.06 103 THR A C 1
ATOM 767 O O . THR A 1 103 ? -11.518 -2.489 -14.087 1.00 94.06 103 THR A O 1
ATOM 770 N N . ALA A 1 104 ? -9.291 -2.562 -13.913 1.00 95.06 104 ALA A N 1
ATOM 771 C CA . ALA A 1 104 ? -9.162 -4.000 -14.148 1.00 95.06 104 ALA A CA 1
ATOM 772 C C . ALA A 1 104 ? -8.373 -4.702 -13.034 1.00 95.06 104 ALA A C 1
ATOM 774 O O . ALA A 1 104 ? -7.474 -4.120 -12.425 1.00 95.06 104 ALA A O 1
ATOM 775 N N . THR A 1 105 ? -8.691 -5.972 -12.767 1.00 95.25 105 THR A N 1
ATOM 776 C CA . THR A 1 105 ? -8.023 -6.753 -11.710 1.00 95.25 105 THR A CA 1
ATOM 777 C C . THR A 1 105 ? -6.542 -7.028 -11.958 1.00 95.25 105 THR A C 1
ATOM 779 O O . THR A 1 105 ? -5.792 -7.219 -11.007 1.00 95.25 105 THR A O 1
ATOM 782 N N . ASP A 1 106 ? -6.123 -7.091 -13.213 1.00 95.56 106 ASP A N 1
ATOM 783 C CA . ASP A 1 106 ? -4.748 -7.334 -13.656 1.00 95.56 106 ASP A CA 1
ATOM 784 C C . ASP A 1 106 ? -3.976 -6.034 -13.935 1.00 95.56 106 ASP A C 1
ATOM 786 O O . ASP A 1 106 ? -2.784 -6.076 -14.237 1.00 95.56 106 ASP A O 1
ATOM 790 N N . GLN A 1 107 ? -4.626 -4.872 -13.790 1.00 94.94 107 GLN A N 1
ATOM 791 C CA . GLN A 1 107 ? -3.986 -3.573 -13.956 1.00 94.94 107 GLN A CA 1
ATOM 792 C C . GLN A 1 107 ? -2.823 -3.435 -12.965 1.00 94.94 107 GLN A C 1
ATOM 794 O O . GLN A 1 107 ? -3.009 -3.552 -11.750 1.00 94.94 107 GLN A O 1
ATOM 799 N N . SER A 1 108 ? -1.625 -3.176 -13.494 1.00 95.12 108 SER A N 1
ATOM 800 C CA . SER A 1 108 ? -0.436 -2.927 -12.682 1.00 95.12 108 SER A CA 1
ATOM 801 C C . SER A 1 108 ? -0.560 -1.597 -11.939 1.00 95.12 108 SER A C 1
ATOM 803 O O . SER A 1 108 ? -0.933 -0.572 -12.517 1.00 95.12 108 SER A O 1
ATOM 805 N N . VAL A 1 109 ? -0.261 -1.624 -10.644 1.00 93.75 109 VAL A N 1
ATOM 806 C CA . VAL A 1 109 ? -0.314 -0.480 -9.736 1.00 93.75 109 VAL A CA 1
ATOM 807 C C . VAL A 1 109 ? 1.102 -0.165 -9.282 1.00 93.75 109 VAL A C 1
ATOM 809 O O . VAL A 1 109 ? 1.763 -1.026 -8.707 1.00 93.75 109 VAL A O 1
ATOM 812 N N . LEU A 1 110 ? 1.565 1.067 -9.506 1.00 92.19 110 LEU A N 1
ATOM 813 C CA . LEU A 1 110 ? 2.839 1.545 -8.967 1.00 92.19 110 LEU A CA 1
ATOM 814 C C . LEU A 1 110 ? 2.716 1.714 -7.448 1.00 92.19 110 LEU A C 1
ATOM 816 O O . LEU A 1 110 ? 1.929 2.536 -6.970 1.00 92.19 110 LEU A O 1
ATOM 820 N N . VAL A 1 111 ? 3.493 0.936 -6.696 1.00 90.56 111 VAL A N 1
ATOM 821 C CA . VAL A 1 111 ? 3.428 0.896 -5.228 1.00 90.56 111 VAL A CA 1
ATOM 822 C C . VAL A 1 111 ? 4.543 1.686 -4.569 1.00 90.56 111 VAL A C 1
ATOM 824 O O . VAL A 1 111 ? 4.377 2.100 -3.431 1.00 90.56 111 VAL A O 1
ATOM 827 N N . SER A 1 112 ? 5.677 1.872 -5.247 1.00 86.31 112 SER A N 1
ATOM 828 C CA . SER A 1 112 ? 6.806 2.653 -4.748 1.00 86.31 112 SER A CA 1
ATOM 829 C C . SER A 1 112 ? 7.739 3.055 -5.885 1.00 86.31 112 SER A C 1
ATOM 831 O O . SER A 1 112 ? 7.804 2.383 -6.916 1.00 86.31 112 SER A O 1
ATOM 833 N N . ARG A 1 113 ? 8.486 4.140 -5.681 1.00 85.00 113 ARG A N 1
ATOM 834 C CA . ARG A 1 113 ? 9.535 4.597 -6.588 1.00 85.00 113 ARG A CA 1
ATOM 835 C C . ARG A 1 113 ? 10.667 5.243 -5.803 1.00 85.00 113 ARG A C 1
ATOM 837 O O . ARG A 1 113 ? 10.416 6.080 -4.940 1.00 85.00 113 ARG A O 1
ATOM 844 N N . THR A 1 114 ? 11.904 4.914 -6.153 1.00 83.81 114 THR A N 1
ATOM 845 C CA . THR A 1 114 ? 13.101 5.604 -5.666 1.00 83.81 114 THR A CA 1
ATOM 846 C C . THR A 1 114 ? 13.952 6.100 -6.815 1.00 83.81 114 THR A C 1
ATOM 848 O O . THR A 1 114 ? 13.941 5.558 -7.919 1.00 83.81 114 THR A O 1
ATOM 851 N N . SER A 1 115 ? 14.706 7.157 -6.535 1.00 85.69 115 SER A N 1
ATOM 852 C CA . SER A 1 115 ? 15.761 7.657 -7.402 1.00 85.69 115 SER A CA 1
ATOM 853 C C . SER A 1 115 ? 16.975 7.952 -6.534 1.00 85.69 115 SER A C 1
ATOM 855 O O . SER A 1 115 ? 16.881 8.693 -5.555 1.00 85.69 115 SER A O 1
ATOM 857 N N . THR A 1 116 ? 18.107 7.333 -6.844 1.00 77.25 116 THR A N 1
ATOM 858 C CA . THR A 1 116 ? 19.351 7.492 -6.090 1.00 77.25 116 THR A CA 1
ATOM 859 C C . THR A 1 116 ? 20.484 7.819 -7.043 1.00 77.25 116 THR A C 1
ATOM 861 O O . THR A 1 116 ? 20.700 7.116 -8.023 1.00 77.25 116 THR A O 1
ATOM 864 N N . THR A 1 117 ? 21.249 8.868 -6.749 1.00 80.56 117 THR A N 1
ATOM 865 C CA . THR A 1 117 ? 22.419 9.240 -7.551 1.00 80.56 117 THR A CA 1
ATOM 866 C C . THR A 1 117 ? 23.690 8.720 -6.894 1.00 80.56 117 THR A C 1
ATOM 868 O O . THR A 1 117 ? 24.104 9.193 -5.837 1.00 80.56 117 THR A O 1
ATOM 871 N N . ILE A 1 118 ? 24.335 7.759 -7.546 1.00 74.56 118 ILE A N 1
ATOM 872 C CA . ILE A 1 118 ? 25.649 7.237 -7.181 1.00 74.56 118 ILE A CA 1
ATOM 873 C C . ILE A 1 118 ? 26.711 8.149 -7.795 1.00 74.56 118 ILE A C 1
ATOM 875 O O . ILE A 1 118 ? 26.754 8.348 -9.012 1.00 74.56 118 ILE A O 1
ATOM 879 N N . THR A 1 119 ? 27.588 8.691 -6.951 1.00 77.06 119 THR A N 1
ATOM 880 C CA . THR A 1 119 ? 28.737 9.495 -7.385 1.00 77.06 119 THR A CA 1
ATOM 881 C C . THR A 1 119 ? 30.004 8.657 -7.280 1.00 77.06 119 THR A C 1
ATOM 883 O O . THR A 1 119 ? 30.434 8.318 -6.181 1.00 77.06 119 THR A O 1
ATOM 886 N N . ASN A 1 120 ? 30.611 8.333 -8.419 1.00 71.50 120 ASN A N 1
ATOM 887 C CA . ASN A 1 120 ? 31.893 7.640 -8.492 1.00 71.50 120 ASN A CA 1
ATOM 888 C C . ASN A 1 120 ? 33.004 8.657 -8.755 1.00 71.50 120 ASN A C 1
ATOM 890 O O . ASN A 1 120 ? 33.077 9.233 -9.841 1.00 71.50 120 ASN A O 1
ATOM 894 N N . THR A 1 121 ? 33.870 8.880 -7.770 1.00 78.06 121 THR A N 1
ATOM 895 C CA . THR A 1 121 ? 35.036 9.759 -7.893 1.00 78.06 121 THR A CA 1
ATOM 896 C C . THR A 1 121 ? 36.279 8.936 -8.219 1.00 78.06 121 THR A C 1
ATOM 898 O O . THR A 1 121 ? 36.581 7.939 -7.567 1.00 78.06 121 THR A O 1
ATOM 901 N N . GLN A 1 122 ? 37.011 9.340 -9.253 1.00 75.25 122 GLN A N 1
ATOM 902 C CA . GLN A 1 122 ? 38.285 8.741 -9.635 1.00 75.25 122 GLN A CA 1
ATOM 903 C C . GLN A 1 122 ? 39.354 9.826 -9.695 1.00 75.25 122 GLN A C 1
ATOM 905 O O . GLN A 1 122 ? 39.143 10.898 -10.261 1.00 75.25 122 GLN A O 1
ATOM 910 N N . ILE A 1 123 ? 40.512 9.548 -9.104 1.00 78.62 123 ILE A N 1
ATOM 911 C CA . ILE A 1 123 ? 41.681 10.422 -9.195 1.00 78.62 123 ILE A CA 1
ATOM 912 C C . ILE A 1 123 ? 42.529 9.913 -10.356 1.00 78.62 123 ILE A C 1
ATOM 914 O O . ILE A 1 123 ? 42.969 8.765 -10.356 1.00 78.62 123 ILE A O 1
ATOM 918 N N . THR A 1 124 ? 42.760 10.762 -11.348 1.00 81.50 124 THR A N 1
ATOM 919 C CA . THR A 1 124 ? 43.602 10.451 -12.504 1.00 81.50 124 THR A CA 1
ATOM 920 C C . THR A 1 124 ? 44.798 11.389 -12.515 1.00 81.50 124 THR A C 1
ATOM 922 O O . THR A 1 124 ? 44.651 12.605 -12.411 1.00 81.50 124 THR A O 1
ATOM 925 N N . SER A 1 125 ? 46.001 10.837 -12.652 1.00 82.75 125 SER A N 1
ATOM 926 C CA . SER A 1 125 ? 47.224 11.615 -12.826 1.00 82.75 125 SER A CA 1
ATOM 927 C C . SER A 1 125 ? 47.711 11.499 -14.267 1.00 82.75 125 SER A C 1
ATOM 929 O O . SER A 1 125 ? 47.777 10.416 -14.839 1.00 82.75 125 SER A O 1
ATOM 931 N N . THR A 1 126 ? 48.026 12.633 -14.887 1.00 84.38 126 THR A N 1
ATOM 932 C CA . THR A 1 126 ? 48.604 12.679 -16.234 1.00 84.38 126 THR A CA 1
ATOM 933 C C . THR A 1 126 ? 49.948 13.384 -16.161 1.00 84.38 126 THR A C 1
ATOM 935 O O . THR A 1 126 ? 50.037 14.522 -15.695 1.00 84.38 126 THR A O 1
ATOM 938 N N . VAL A 1 127 ? 51.011 12.718 -16.607 1.00 81.31 127 VAL A N 1
ATOM 939 C CA . VAL A 1 127 ? 52.343 13.326 -16.679 1.00 81.31 127 VAL A CA 1
ATOM 940 C C . VAL A 1 127 ? 52.450 14.085 -17.995 1.00 81.31 127 VAL A C 1
ATOM 942 O O . VAL A 1 127 ? 52.372 13.504 -19.073 1.00 81.31 127 VAL A O 1
ATOM 945 N N . THR A 1 128 ? 52.634 15.396 -17.907 1.00 84.62 128 THR A N 1
ATOM 946 C CA . THR A 1 128 ? 52.828 16.284 -19.058 1.00 84.62 128 THR A CA 1
ATOM 947 C C . THR A 1 128 ? 54.203 16.944 -18.973 1.00 84.62 128 THR A C 1
ATOM 949 O O . THR A 1 128 ? 54.819 16.988 -17.909 1.00 84.62 128 THR A O 1
ATOM 952 N N . LYS A 1 129 ? 54.744 17.433 -20.095 1.00 79.88 129 LYS A N 1
ATOM 953 C CA . LYS A 1 129 ? 55.996 18.205 -20.088 1.00 79.88 129 LYS A CA 1
ATOM 954 C C . LYS A 1 129 ? 55.670 19.691 -20.119 1.00 79.88 129 LYS A C 1
ATOM 956 O O . LYS A 1 129 ? 55.168 20.187 -21.122 1.00 79.88 129 LYS A O 1
ATOM 961 N N . LYS A 1 130 ? 56.026 20.412 -19.056 1.00 76.62 130 LYS A N 1
ATOM 962 C CA . LYS A 1 130 ? 55.997 21.879 -19.021 1.00 76.62 130 LYS A CA 1
ATOM 963 C C . LYS A 1 130 ? 57.447 22.360 -18.991 1.00 76.62 130 LYS A C 1
ATOM 965 O O . LYS A 1 130 ? 58.203 21.966 -18.109 1.00 76.62 130 LYS A O 1
ATOM 970 N N . TRP A 1 131 ? 57.872 23.143 -19.984 1.00 81.00 131 TRP A N 1
ATOM 971 C CA . TRP A 1 131 ? 59.260 23.635 -20.088 1.00 81.00 131 TRP A CA 1
ATOM 972 C C . TRP A 1 131 ? 60.334 22.528 -20.064 1.00 81.00 131 TRP A C 1
ATOM 974 O O . TRP A 1 131 ? 61.328 22.629 -1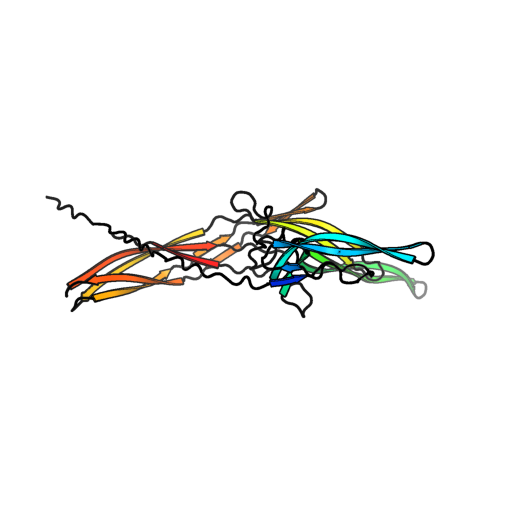9.351 1.00 81.00 131 TRP A O 1
ATOM 984 N N . LYS A 1 132 ? 60.123 21.436 -20.814 1.00 80.06 132 LYS A N 1
ATOM 985 C CA . LYS A 1 132 ? 61.005 20.245 -20.850 1.00 80.06 132 LYS A CA 1
ATOM 986 C C . LYS A 1 132 ? 61.192 19.521 -19.500 1.00 80.06 132 LYS A C 1
ATOM 988 O O . LYS A 1 132 ? 61.948 18.555 -19.452 1.00 80.06 132 LYS A O 1
ATOM 993 N N . ARG A 1 133 ? 60.479 19.913 -18.438 1.00 79.06 133 ARG A N 1
ATOM 994 C CA . ARG A 1 133 ? 60.454 19.213 -17.146 1.00 79.06 133 ARG A CA 1
ATOM 995 C C . ARG A 1 133 ? 59.163 18.395 -17.013 1.00 79.06 133 ARG A C 1
ATOM 997 O O . ARG A 1 133 ? 58.110 18.867 -17.456 1.00 79.06 133 ARG A O 1
ATOM 1004 N N . PRO A 1 134 ? 59.221 17.174 -16.453 1.00 80.50 134 PRO A N 1
ATOM 1005 C CA . PRO A 1 134 ? 58.021 16.398 -16.172 1.00 80.50 134 PRO A CA 1
ATOM 1006 C C . PRO A 1 134 ? 57.192 17.109 -15.097 1.00 80.50 134 PRO A C 1
ATOM 1008 O O . PRO A 1 134 ? 57.721 17.548 -14.078 1.00 80.50 134 PRO A O 1
ATOM 1011 N N . PHE A 1 135 ? 55.896 17.239 -15.344 1.00 85.69 135 PHE A N 1
ATOM 1012 C CA . PHE A 1 135 ? 54.921 17.830 -14.440 1.00 85.69 135 PHE A CA 1
ATOM 1013 C C . PHE A 1 135 ? 53.712 16.898 -14.351 1.00 85.69 135 PHE A C 1
ATOM 1015 O O . PHE A 1 135 ? 53.086 16.579 -15.363 1.00 85.69 135 PHE A O 1
ATOM 1022 N N . THR A 1 136 ? 53.386 16.448 -13.143 1.00 85.06 136 THR A N 1
ATOM 1023 C CA . THR A 1 136 ? 52.223 15.589 -12.903 1.00 85.06 136 THR A CA 1
ATOM 1024 C C . THR A 1 136 ? 51.006 16.459 -12.641 1.00 85.06 136 THR A C 1
ATOM 1026 O O . THR A 1 136 ? 50.953 17.180 -11.649 1.00 85.06 136 THR A O 1
ATOM 1029 N N . HIS A 1 137 ? 50.017 16.377 -13.522 1.00 80.88 137 HIS A N 1
ATOM 1030 C CA . HIS A 1 137 ? 48.719 17.000 -13.321 1.00 80.88 137 HIS A CA 1
ATOM 1031 C C . HIS A 1 137 ? 47.776 15.972 -12.694 1.00 80.88 137 HIS A C 1
ATOM 1033 O O . HIS A 1 137 ? 47.550 14.914 -13.280 1.00 80.88 137 HIS A O 1
ATOM 1039 N N . ILE A 1 138 ? 47.257 16.256 -11.502 1.00 84.50 138 ILE A N 1
ATOM 1040 C CA . ILE A 1 138 ? 46.287 15.399 -10.813 1.00 84.50 138 ILE A CA 1
ATOM 1041 C C . ILE A 1 138 ? 44.906 16.008 -11.033 1.00 84.50 138 ILE A C 1
ATOM 1043 O O . ILE A 1 138 ? 44.685 17.172 -10.706 1.00 84.50 138 ILE A O 1
ATOM 1047 N N . VAL A 1 139 ? 43.988 15.230 -11.597 1.00 85.06 139 VAL A N 1
ATOM 1048 C CA . VAL A 1 139 ? 42.601 15.630 -11.839 1.00 85.06 139 VAL A CA 1
ATOM 1049 C C . VAL A 1 139 ? 41.684 14.653 -11.131 1.00 85.06 139 VAL A C 1
ATOM 1051 O O . VAL A 1 139 ? 41.827 13.440 -11.270 1.00 85.06 139 VAL A O 1
ATOM 1054 N N . THR A 1 140 ? 40.710 15.184 -10.406 1.00 82.00 140 THR A N 1
ATOM 1055 C CA . THR A 1 140 ? 39.601 14.393 -9.880 1.00 82.00 140 THR A CA 1
ATOM 1056 C C . THR A 1 140 ? 38.472 14.410 -10.901 1.00 82.00 140 THR A C 1
ATOM 1058 O O . THR A 1 140 ? 37.925 15.469 -11.209 1.00 82.00 140 THR A O 1
ATOM 1061 N N . VAL A 1 141 ? 38.118 13.245 -11.431 1.00 80.44 141 VAL A N 1
ATOM 1062 C CA . VAL A 1 141 ? 36.994 13.064 -12.352 1.00 80.44 141 VAL A CA 1
ATOM 1063 C C . VAL A 1 141 ? 35.848 12.422 -11.579 1.00 80.44 141 VAL A C 1
ATOM 1065 O O . VAL A 1 141 ? 36.028 11.393 -10.935 1.00 80.44 141 VAL A O 1
ATOM 1068 N N . SER A 1 142 ? 34.665 13.034 -11.627 1.00 81.69 142 SER A N 1
ATOM 1069 C CA . SER A 1 142 ? 33.453 12.486 -11.007 1.00 81.69 142 SER A CA 1
ATOM 1070 C C . SER A 1 142 ? 32.492 12.008 -12.088 1.00 81.69 142 SER A C 1
ATOM 1072 O O . SER A 1 142 ? 32.168 12.759 -13.010 1.00 81.69 142 SER A O 1
ATOM 1074 N N . ALA A 1 143 ? 32.031 10.768 -11.974 1.00 78.25 143 ALA A N 1
ATOM 1075 C CA . ALA A 1 143 ? 30.983 10.200 -12.806 1.00 78.25 143 ALA A CA 1
ATOM 1076 C C . ALA A 1 143 ? 29.719 10.002 -11.965 1.00 78.25 143 ALA A C 1
ATOM 1078 O O . ALA A 1 143 ? 29.763 9.404 -10.892 1.00 78.25 143 ALA A O 1
ATOM 1079 N N . TYR A 1 144 ? 28.590 10.484 -12.474 1.00 80.94 144 TYR A N 1
ATOM 1080 C CA . TYR A 1 144 ? 27.290 10.352 -11.826 1.00 80.94 144 TYR A CA 1
ATOM 1081 C C . TYR A 1 144 ? 26.481 9.275 -12.537 1.00 80.94 144 TYR A C 1
ATOM 1083 O O . TYR A 1 144 ? 26.432 9.234 -13.770 1.00 80.94 144 TYR A O 1
ATOM 1091 N N . THR A 1 145 ? 25.881 8.384 -11.760 1.00 76.38 145 THR A N 1
ATOM 1092 C CA . THR A 1 145 ? 24.931 7.385 -12.245 1.00 76.38 145 THR A CA 1
ATOM 1093 C C . THR A 1 145 ? 23.681 7.471 -11.397 1.00 76.38 145 THR A C 1
ATOM 1095 O O . THR A 1 145 ? 23.748 7.281 -10.187 1.00 76.38 145 THR A O 1
ATOM 1098 N N . THR A 1 146 ? 22.555 7.776 -12.020 1.00 85.75 146 THR A N 1
ATOM 1099 C CA . THR A 1 146 ? 21.253 7.792 -11.366 1.00 85.75 146 THR A CA 1
ATOM 1100 C C . THR A 1 146 ? 20.615 6.421 -11.528 1.00 85.75 146 THR A C 1
ATOM 1102 O O . THR A 1 146 ? 20.556 5.877 -12.626 1.00 85.75 146 THR A O 1
ATOM 1105 N N . VAL A 1 147 ? 20.180 5.837 -10.420 1.00 82.88 147 VAL A N 1
ATOM 1106 C CA . VAL A 1 147 ? 19.457 4.570 -10.368 1.00 82.88 147 VAL A CA 1
ATOM 1107 C C . VAL A 1 147 ? 18.019 4.889 -10.007 1.00 82.88 147 VAL A C 1
ATOM 1109 O O . VAL A 1 147 ? 17.758 5.405 -8.920 1.00 82.88 147 VAL A O 1
ATOM 1112 N N . VAL A 1 148 ? 17.098 4.612 -10.923 1.00 88.38 148 VAL A N 1
ATOM 1113 C CA . VAL A 1 148 ? 15.658 4.729 -10.687 1.00 88.38 148 VAL A CA 1
ATOM 1114 C C . VAL A 1 148 ? 15.103 3.331 -10.512 1.00 88.38 148 VAL A C 1
ATOM 1116 O O . VAL A 1 148 ? 15.322 2.476 -11.367 1.00 88.38 148 VAL A O 1
ATOM 1119 N N . LYS A 1 149 ? 14.387 3.099 -9.417 1.00 88.00 149 LYS A N 1
ATOM 1120 C CA . LYS A 1 149 ? 13.775 1.809 -9.124 1.00 88.00 149 LYS A CA 1
ATOM 1121 C C . LYS A 1 149 ? 12.289 1.993 -8.878 1.00 88.00 149 LYS A C 1
ATOM 1123 O O . LYS A 1 149 ? 11.889 2.848 -8.091 1.00 88.00 149 LYS A O 1
ATOM 1128 N N . GLU A 1 150 ? 11.481 1.214 -9.574 1.00 91.50 150 GLU A N 1
ATOM 1129 C CA . GLU A 1 150 ? 10.026 1.234 -9.491 1.00 91.50 150 GLU A CA 1
ATOM 1130 C C . GLU A 1 150 ? 9.537 -0.140 -9.064 1.00 91.50 150 GLU A C 1
ATOM 1132 O O . GLU A 1 150 ? 9.988 -1.158 -9.586 1.00 91.50 150 GLU A O 1
ATOM 1137 N N . TRP A 1 151 ? 8.617 -0.159 -8.106 1.00 93.00 151 TRP A N 1
ATOM 1138 C CA . TRP A 1 151 ? 7.950 -1.366 -7.647 1.00 93.00 151 TRP A CA 1
ATOM 1139 C C . TRP A 1 151 ? 6.485 -1.272 -8.021 1.00 93.00 151 TRP A C 1
ATOM 1141 O O . TRP A 1 151 ? 5.817 -0.283 -7.708 1.00 93.00 151 TRP A O 1
ATOM 1151 N N . SER A 1 152 ? 5.966 -2.320 -8.638 1.00 95.00 152 SER A N 1
ATOM 1152 C CA . SER A 1 152 ? 4.568 -2.411 -9.029 1.00 95.00 152 SER A CA 1
ATOM 1153 C C . SER A 1 152 ? 3.987 -3.779 -8.698 1.00 95.00 152 SER A C 1
ATOM 1155 O O . SER A 1 152 ? 4.718 -4.744 -8.486 1.00 95.00 152 SER A O 1
ATOM 1157 N N . ALA A 1 153 ? 2.666 -3.862 -8.603 1.00 95.94 153 ALA A N 1
ATOM 1158 C CA . ALA A 1 153 ? 1.960 -5.132 -8.498 1.00 95.94 153 ALA A CA 1
ATOM 1159 C C . ALA A 1 153 ? 0.613 -5.035 -9.217 1.00 95.94 153 ALA A C 1
ATOM 1161 O O . ALA A 1 153 ? -0.038 -3.990 -9.130 1.00 95.94 153 ALA A O 1
ATOM 1162 N N . PRO A 1 154 ? 0.141 -6.108 -9.868 1.00 96.62 154 PRO A N 1
ATOM 1163 C CA . PRO A 1 154 ? -1.246 -6.205 -10.305 1.00 96.62 154 PRO A CA 1
ATOM 1164 C C . PRO A 1 154 ? -2.220 -5.971 -9.141 1.00 96.62 154 PRO A C 1
ATOM 1166 O O . PRO A 1 154 ? -1.960 -6.408 -8.016 1.00 96.62 154 PRO A O 1
ATOM 1169 N N . TYR A 1 155 ? -3.363 -5.329 -9.392 1.00 96.00 155 TYR A N 1
ATOM 1170 C CA . TYR A 1 155 ? -4.365 -5.065 -8.350 1.00 96.00 155 TYR A CA 1
ATOM 1171 C C . TYR A 1 155 ? -4.784 -6.333 -7.588 1.00 96.00 155 TYR A C 1
ATOM 1173 O O . TYR A 1 155 ? -4.841 -6.347 -6.356 1.00 96.00 155 TYR A O 1
ATOM 1181 N N . ASN A 1 156 ? -5.021 -7.435 -8.296 1.00 96.62 156 ASN A N 1
ATOM 1182 C CA . ASN A 1 156 ? -5.367 -8.720 -7.690 1.00 96.62 156 ASN A CA 1
ATOM 1183 C C . ASN A 1 156 ? -4.249 -9.327 -6.825 1.00 96.62 156 ASN A C 1
ATOM 1185 O O . ASN A 1 156 ? -4.536 -10.181 -5.995 1.00 96.62 156 ASN A O 1
ATOM 1189 N N . GLN A 1 157 ? -3.008 -8.860 -6.961 1.00 97.12 157 GLN A N 1
ATOM 1190 C CA . GLN A 1 157 ? -1.853 -9.257 -6.150 1.00 97.12 157 GLN A CA 1
ATOM 1191 C C . GLN A 1 157 ? -1.461 -8.186 -5.120 1.00 97.12 157 GLN A C 1
ATOM 1193 O O . GLN A 1 157 ? -0.432 -8.302 -4.457 1.00 97.12 157 GLN A O 1
ATOM 1198 N N . LEU A 1 158 ? -2.263 -7.131 -4.971 1.00 95.62 158 LEU A N 1
ATOM 1199 C CA . LEU A 1 158 ? -1.957 -6.006 -4.099 1.00 95.62 158 LEU A CA 1
ATOM 1200 C C . LEU A 1 158 ? -2.453 -6.266 -2.668 1.00 95.62 158 LEU A C 1
ATOM 1202 O O . LEU A 1 158 ? -3.649 -6.249 -2.381 1.00 95.62 158 LEU A O 1
ATOM 1206 N N . GLY A 1 159 ? -1.531 -6.498 -1.747 1.00 94.44 159 GLY A N 1
ATOM 1207 C CA . GLY A 1 159 ? -1.776 -6.708 -0.326 1.00 94.44 159 GLY A CA 1
ATOM 1208 C C . GLY A 1 159 ? -1.642 -5.438 0.508 1.00 94.44 159 GLY A C 1
ATOM 1209 O O . GLY A 1 159 ? -1.207 -4.388 0.043 1.00 94.44 159 GLY A O 1
ATOM 1210 N N . SER A 1 160 ? -1.970 -5.555 1.797 1.00 90.88 160 SER A N 1
ATOM 1211 C CA . SER A 1 160 ? -1.892 -4.436 2.757 1.00 90.88 160 SER A CA 1
ATOM 1212 C C . SER A 1 160 ? -0.472 -3.925 3.049 1.00 90.88 160 SER A C 1
ATOM 1214 O O . SER A 1 160 ? -0.314 -2.953 3.779 1.00 90.88 160 SER A O 1
ATOM 1216 N N . LEU A 1 161 ? 0.563 -4.608 2.547 1.00 88.50 161 LEU A N 1
ATOM 1217 C CA . LEU A 1 161 ? 1.963 -4.216 2.728 1.00 88.50 161 LEU A CA 1
ATOM 1218 C C . LEU A 1 161 ? 2.476 -3.329 1.581 1.00 88.50 161 LEU A C 1
ATOM 1220 O O . LEU A 1 161 ? 3.464 -2.629 1.768 1.00 88.50 161 LEU A O 1
ATOM 1224 N N . ALA A 1 162 ? 1.823 -3.345 0.415 1.00 89.31 162 ALA A N 1
ATOM 1225 C CA . ALA A 1 162 ? 2.296 -2.627 -0.766 1.00 89.31 162 ALA A CA 1
ATOM 1226 C C . ALA A 1 162 ? 2.261 -1.104 -0.614 1.00 89.31 162 ALA A C 1
ATOM 1228 O O . ALA A 1 162 ? 3.214 -0.427 -0.983 1.00 89.31 162 ALA A O 1
ATOM 1229 N N . ILE A 1 163 ? 1.149 -0.568 -0.105 1.00 87.25 163 ILE A N 1
ATOM 1230 C CA . ILE A 1 163 ? 0.894 0.874 -0.042 1.00 87.25 163 ILE A CA 1
ATOM 1231 C C . ILE A 1 163 ? 0.546 1.242 1.407 1.00 87.25 163 ILE A C 1
ATOM 1233 O O . ILE A 1 163 ? -0.400 0.673 1.962 1.00 87.25 163 ILE A O 1
ATOM 1237 N N . PRO A 1 164 ? 1.268 2.190 2.037 1.00 79.62 164 PRO A N 1
ATOM 1238 C CA . PRO A 1 164 ? 0.986 2.614 3.404 1.00 79.62 164 PRO A CA 1
ATOM 1239 C C . PRO A 1 164 ? -0.468 3.072 3.581 1.00 79.62 164 PRO A C 1
ATOM 1241 O O . PRO A 1 164 ? -0.968 3.899 2.822 1.00 79.62 164 PRO A O 1
ATOM 1244 N N . GLY A 1 165 ? -1.150 2.543 4.600 1.00 80.56 165 GLY A N 1
ATOM 1245 C CA . GLY A 1 165 ? -2.538 2.900 4.920 1.00 80.56 165 GLY A CA 1
ATOM 1246 C C . GLY A 1 165 ? -3.600 2.307 3.986 1.00 80.56 165 GLY A C 1
ATOM 1247 O O . GLY A 1 165 ? -4.788 2.467 4.253 1.00 80.56 165 GLY A O 1
ATOM 1248 N N . TYR A 1 166 ? -3.208 1.591 2.930 1.00 87.62 166 TYR A N 1
ATOM 1249 C CA . TYR A 1 166 ? -4.136 0.888 2.052 1.00 87.62 166 TYR A CA 1
ATOM 1250 C C . TYR A 1 166 ? -4.306 -0.569 2.506 1.00 87.62 166 TYR A C 1
ATOM 1252 O O . TYR A 1 166 ? -3.334 -1.290 2.719 1.00 87.62 166 TYR A O 1
ATOM 1260 N N . GLY A 1 167 ? -5.550 -1.035 2.638 1.00 89.44 167 GLY A N 1
ATOM 1261 C CA . GLY A 1 167 ? -5.863 -2.387 3.125 1.00 89.44 167 GLY A CA 1
ATOM 1262 C C . GLY A 1 167 ? -5.480 -3.532 2.175 1.00 89.44 167 GLY A C 1
ATOM 1263 O O . GLY A 1 167 ? -5.624 -4.700 2.538 1.00 89.44 167 GLY A O 1
ATOM 1264 N N . GLY A 1 168 ? -4.974 -3.220 0.981 1.00 93.06 168 GLY A N 1
ATOM 1265 C CA . GLY A 1 168 ? -4.852 -4.159 -0.131 1.00 93.06 168 GLY A CA 1
ATOM 1266 C C . GLY A 1 168 ? -6.150 -4.243 -0.938 1.00 93.06 168 GLY A C 1
ATOM 1267 O O . GLY A 1 168 ? -7.149 -3.607 -0.614 1.00 93.06 168 GLY A O 1
ATOM 1268 N N . SER A 1 169 ? -6.144 -5.037 -2.003 1.00 94.50 169 SER A N 1
ATOM 1269 C CA . SER A 1 169 ? -7.309 -5.250 -2.871 1.00 94.50 169 SER A CA 1
ATOM 1270 C C . SER A 1 169 ? -8.409 -6.104 -2.241 1.00 94.50 169 SER A C 1
ATOM 1272 O O . SER A 1 169 ? -9.511 -6.182 -2.770 1.00 94.50 169 SER A O 1
ATOM 1274 N N . GLY A 1 170 ? -8.116 -6.786 -1.131 1.00 94.44 170 GLY A N 1
ATOM 1275 C CA . GLY A 1 170 ? -9.027 -7.745 -0.500 1.00 94.44 170 GLY A CA 1
ATOM 1276 C C . GLY A 1 170 ? -9.121 -9.094 -1.222 1.00 94.44 170 GLY A C 1
ATOM 1277 O O . GLY A 1 170 ? -9.624 -10.046 -0.633 1.00 94.44 170 GLY A O 1
ATOM 1278 N N . ILE A 1 171 ? -8.585 -9.201 -2.443 1.00 95.31 171 ILE A N 1
ATOM 1279 C CA . ILE A 1 171 ? -8.603 -10.421 -3.265 1.00 95.31 171 ILE A CA 1
ATOM 1280 C C . ILE A 1 171 ? -7.223 -11.072 -3.434 1.00 95.31 171 ILE A C 1
ATOM 1282 O O . ILE A 1 171 ? -7.130 -12.150 -4.012 1.00 95.31 171 ILE A O 1
ATOM 1286 N N . CYS A 1 172 ? -6.153 -10.461 -2.911 1.00 96.12 172 CYS A N 1
ATOM 1287 C CA . CYS A 1 172 ? -4.830 -11.078 -2.935 1.00 96.12 172 CYS A CA 1
ATOM 1288 C C . CYS A 1 172 ? -4.750 -12.283 -1.986 1.00 96.12 172 CYS A C 1
ATOM 1290 O O . CYS A 1 172 ? -4.765 -12.124 -0.760 1.00 96.12 172 CYS A O 1
ATOM 1292 N N . THR A 1 173 ? -4.611 -13.479 -2.558 1.00 94.44 173 THR A N 1
ATOM 1293 C CA . THR A 1 173 ? -4.476 -14.745 -1.821 1.00 94.44 173 THR A CA 1
ATOM 1294 C C . THR A 1 173 ? -3.077 -14.932 -1.243 1.00 94.44 173 THR A C 1
ATOM 1296 O O . THR A 1 173 ? -2.938 -15.368 -0.104 1.00 94.44 173 THR A O 1
ATOM 1299 N N . ASP A 1 174 ? -2.049 -14.512 -1.981 1.00 93.62 174 ASP A N 1
ATOM 1300 C CA . ASP A 1 174 ? -0.644 -14.796 -1.652 1.00 93.62 174 ASP A CA 1
ATOM 1301 C C . ASP A 1 174 ? -0.012 -13.716 -0.755 1.00 93.62 174 ASP A C 1
ATOM 1303 O O . ASP A 1 174 ? 1.155 -13.791 -0.369 1.00 93.62 174 ASP A O 1
ATOM 1307 N N . CYS A 1 175 ? -0.795 -12.695 -0.389 1.00 93.25 175 CYS A N 1
ATOM 1308 C CA . CYS A 1 175 ? -0.355 -11.577 0.444 1.00 93.25 175 CYS A CA 1
ATOM 1309 C C . CYS A 1 175 ? -0.416 -11.868 1.953 1.00 93.25 175 CYS A C 1
ATOM 1311 O O . CYS A 1 175 ? -0.096 -11.002 2.777 1.00 93.25 175 CYS A O 1
ATOM 1313 N N . LYS A 1 176 ? -0.844 -13.074 2.333 1.00 91.69 176 LYS A N 1
ATOM 1314 C CA . LYS A 1 176 ? -0.865 -13.566 3.712 1.00 91.69 176 LYS A CA 1
ATOM 1315 C C . LYS A 1 176 ? 0.050 -14.784 3.804 1.00 91.69 176 LYS A C 1
ATOM 1317 O O . LYS A 1 176 ? -0.025 -15.679 2.973 1.00 91.69 176 LYS A O 1
ATOM 1322 N N . GLY A 1 177 ? 0.930 -14.793 4.795 1.00 85.94 177 GLY A N 1
ATOM 1323 C CA . GLY A 1 177 ? 1.729 -15.953 5.172 1.00 85.94 177 GLY A CA 1
ATOM 1324 C C . GLY A 1 177 ? 1.254 -16.552 6.494 1.00 85.94 177 GLY A C 1
ATOM 1325 O O . GLY A 1 177 ? 0.239 -16.136 7.061 1.00 85.94 177 GLY A O 1
ATOM 1326 N N . ASP A 1 178 ? 2.023 -17.508 7.004 1.00 84.44 178 ASP A N 1
ATOM 1327 C CA . ASP A 1 178 ? 1.718 -18.195 8.257 1.00 84.44 178 ASP A CA 1
ATOM 1328 C C . ASP A 1 178 ? 1.766 -17.241 9.462 1.00 84.44 178 ASP A C 1
ATOM 1330 O O . ASP A 1 178 ? 2.504 -16.252 9.475 1.00 84.44 178 ASP A O 1
ATOM 1334 N N . ASN A 1 179 ? 0.985 -17.541 10.504 1.00 83.12 179 ASN A N 1
ATOM 1335 C CA . ASN A 1 179 ? 0.985 -16.803 11.778 1.00 83.12 179 ASN A CA 1
ATOM 1336 C C . ASN A 1 179 ? 0.732 -15.285 11.640 1.00 83.12 179 ASN A C 1
ATOM 1338 O O . ASN A 1 179 ? 1.273 -14.478 12.393 1.00 83.12 179 ASN A O 1
ATOM 1342 N N . GLY A 1 180 ? -0.084 -14.879 10.661 1.00 80.75 180 GLY A N 1
ATOM 1343 C CA . GLY A 1 180 ? -0.422 -13.472 10.422 1.00 80.75 180 GLY A CA 1
ATOM 1344 C C . GLY A 1 180 ? 0.632 -12.688 9.635 1.00 80.75 180 GLY A C 1
ATOM 1345 O O . GLY A 1 180 ? 0.466 -11.478 9.453 1.00 80.75 180 GLY A O 1
ATOM 1346 N N . GLN A 1 181 ? 1.693 -13.346 9.149 1.00 84.00 181 GLN A N 1
ATOM 1347 C CA . GLN A 1 181 ? 2.680 -12.750 8.250 1.00 84.00 181 GLN A CA 1
ATOM 1348 C C . GLN A 1 181 ? 1.985 -12.044 7.081 1.00 84.00 181 GLN A C 1
ATOM 1350 O O . GLN A 1 181 ? 1.068 -12.576 6.457 1.00 84.00 181 GLN A O 1
ATOM 1355 N N . LYS A 1 182 ? 2.430 -10.830 6.767 1.00 88.19 182 LYS A N 1
ATOM 1356 C CA . LYS A 1 182 ? 2.013 -10.105 5.567 1.00 88.19 182 LYS A CA 1
ATOM 1357 C C . LYS A 1 182 ? 3.100 -10.261 4.517 1.00 88.19 182 LYS A C 1
ATOM 1359 O O . LYS A 1 182 ? 4.282 -10.125 4.830 1.00 88.19 182 LYS A O 1
ATOM 1364 N N . ARG A 1 183 ? 2.710 -10.543 3.281 1.00 90.69 183 ARG A N 1
ATOM 1365 C CA . ARG A 1 183 ? 3.622 -10.687 2.143 1.00 90.69 183 ARG A CA 1
ATOM 1366 C C . ARG A 1 183 ? 3.160 -9.784 1.008 1.00 90.69 183 ARG A C 1
ATOM 1368 O O . ARG A 1 183 ? 1.977 -9.467 0.911 1.00 90.69 183 ARG A O 1
ATOM 1375 N N . GLN A 1 184 ? 4.091 -9.360 0.169 1.00 94.31 184 GLN A N 1
ATOM 1376 C CA . GLN A 1 184 ? 3.799 -8.624 -1.051 1.00 94.31 184 GLN A CA 1
ATOM 1377 C C . GLN A 1 184 ? 4.813 -8.992 -2.126 1.00 94.31 184 GLN A C 1
ATOM 1379 O O . GLN A 1 184 ? 5.990 -8.674 -1.991 1.00 94.31 184 GLN A O 1
ATOM 1384 N N . SER A 1 185 ? 4.353 -9.631 -3.197 1.00 92.75 185 SER A N 1
ATOM 1385 C CA . SER A 1 185 ? 5.161 -9.866 -4.397 1.00 92.75 185 SER A CA 1
ATOM 1386 C C . SER A 1 185 ? 5.101 -8.642 -5.305 1.00 92.75 185 SER A C 1
ATOM 1388 O O . SER A 1 185 ? 4.026 -8.074 -5.493 1.00 92.75 185 SER A O 1
ATOM 1390 N N . LEU A 1 186 ? 6.243 -8.226 -5.844 1.00 92.88 186 LEU A N 1
ATOM 1391 C CA . LEU A 1 186 ? 6.396 -6.997 -6.618 1.00 92.88 186 LEU A CA 1
ATOM 1392 C C . LEU A 1 186 ? 7.173 -7.257 -7.901 1.00 92.88 186 LEU A C 1
ATOM 1394 O O . LEU A 1 186 ? 8.174 -7.976 -7.898 1.00 92.88 186 LEU A O 1
ATOM 1398 N N . ASP A 1 187 ? 6.710 -6.629 -8.970 1.00 95.12 187 ASP A N 1
ATOM 1399 C CA . ASP A 1 187 ? 7.435 -6.421 -10.213 1.00 95.12 187 ASP A CA 1
ATOM 1400 C C . ASP A 1 187 ? 8.304 -5.183 -10.083 1.00 95.12 187 ASP A C 1
ATOM 1402 O O . ASP A 1 187 ? 7.808 -4.084 -9.821 1.00 95.12 187 ASP A O 1
ATOM 1406 N N . VAL A 1 188 ? 9.606 -5.381 -10.241 1.00 91.69 188 VAL A N 1
ATOM 1407 C CA . VAL A 1 188 ? 10.610 -4.354 -10.016 1.00 91.69 188 VAL A CA 1
ATOM 1408 C C . VAL A 1 188 ? 11.302 -4.026 -11.318 1.00 91.69 188 VAL A C 1
ATOM 1410 O O . VAL A 1 188 ? 11.872 -4.912 -11.952 1.00 91.69 188 VAL A O 1
ATOM 1413 N N . ILE A 1 189 ? 11.288 -2.745 -11.675 1.00 94.56 189 ILE A N 1
ATOM 1414 C CA . ILE A 1 189 ? 12.046 -2.202 -12.798 1.00 94.56 189 ILE A CA 1
ATOM 1415 C C . ILE A 1 189 ? 13.135 -1.301 -12.227 1.00 94.56 189 ILE A C 1
ATOM 1417 O O . ILE A 1 189 ? 12.849 -0.331 -11.530 1.00 94.56 189 ILE A O 1
ATOM 1421 N N . GLU A 1 190 ? 14.391 -1.624 -12.511 1.00 89.31 190 GLU A N 1
ATOM 1422 C CA . GLU A 1 190 ? 15.556 -0.862 -12.068 1.00 89.31 190 GLU A CA 1
ATOM 1423 C C . GLU A 1 190 ? 16.342 -0.362 -13.280 1.00 89.31 190 GLU A C 1
ATOM 1425 O O . GLU A 1 190 ? 16.903 -1.151 -14.042 1.00 89.31 190 GLU A O 1
ATOM 1430 N N . CYS A 1 191 ? 16.380 0.955 -13.457 1.00 91.81 191 CYS A N 1
ATOM 1431 C CA . CYS A 1 191 ? 17.022 1.631 -14.572 1.00 91.81 191 CYS A CA 1
ATOM 1432 C C . CYS A 1 191 ? 18.262 2.400 -14.113 1.00 91.81 191 CYS A C 1
ATOM 1434 O O . CYS A 1 191 ? 18.204 3.209 -13.188 1.00 91.81 191 CYS A O 1
ATOM 1436 N N . PHE A 1 192 ? 19.377 2.176 -14.804 1.00 87.56 192 PHE A N 1
ATOM 1437 C CA . PHE A 1 192 ? 20.646 2.868 -14.606 1.00 87.56 192 PHE A CA 1
ATOM 1438 C C . PHE A 1 192 ? 20.825 3.913 -15.702 1.00 87.56 192 PHE A C 1
ATOM 1440 O O . PHE A 1 192 ? 20.973 3.572 -16.877 1.00 87.56 192 PHE A O 1
ATOM 1447 N N . GLU A 1 193 ? 20.844 5.178 -15.310 1.00 90.31 193 GLU A N 1
ATOM 1448 C CA . GLU A 1 193 ? 21.090 6.321 -16.176 1.00 90.31 193 GLU A CA 1
ATOM 1449 C C . GLU A 1 193 ? 22.480 6.893 -15.877 1.00 90.31 193 GLU A C 1
ATOM 1451 O O . GLU A 1 193 ? 22.789 7.291 -14.753 1.00 90.31 193 GLU A O 1
ATOM 1456 N N . SER A 1 194 ? 23.350 6.939 -16.883 1.00 88.19 194 SER A N 1
ATOM 1457 C CA . SER A 1 194 ? 24.674 7.557 -16.766 1.00 88.19 194 SER A CA 1
ATOM 1458 C C . SER A 1 194 ? 24.890 8.539 -17.905 1.00 88.19 194 SER A C 1
ATOM 1460 O O . SER A 1 194 ? 24.487 8.302 -19.044 1.00 88.19 194 SER A O 1
ATOM 1462 N N . ARG A 1 195 ? 25.628 9.615 -17.631 1.00 84.31 195 ARG A N 1
ATOM 1463 C CA . ARG A 1 195 ? 26.019 10.574 -18.667 1.00 84.31 195 ARG A CA 1
ATOM 1464 C C . ARG A 1 195 ? 26.832 9.858 -19.758 1.00 84.31 195 ARG A C 1
ATOM 1466 O O . ARG A 1 195 ? 27.864 9.259 -19.462 1.00 84.31 195 ARG A O 1
ATOM 1473 N N . ASN A 1 196 ? 26.380 9.953 -21.010 1.00 86.44 196 ASN A N 1
ATOM 1474 C CA . ASN A 1 196 ? 27.003 9.364 -22.209 1.00 86.44 196 ASN A CA 1
ATOM 1475 C C . ASN A 1 196 ? 26.916 7.829 -22.335 1.00 86.44 196 ASN A C 1
ATOM 1477 O O . ASN A 1 196 ? 27.679 7.242 -23.104 1.00 86.44 196 ASN A O 1
ATOM 1481 N N . LYS A 1 197 ? 26.011 7.166 -21.609 1.00 88.06 197 LYS A N 1
ATOM 1482 C CA . LYS A 1 197 ? 25.691 5.747 -21.825 1.00 88.06 197 LYS A CA 1
ATOM 1483 C C . LYS A 1 197 ? 24.185 5.591 -22.046 1.00 88.06 197 LYS A C 1
ATOM 1485 O O . LYS A 1 197 ? 23.429 6.403 -21.520 1.00 88.06 197 LYS A O 1
ATOM 1490 N N . PRO A 1 198 ? 23.741 4.583 -22.816 1.00 91.25 198 PRO A N 1
ATOM 1491 C CA . PRO A 1 198 ? 22.319 4.280 -22.907 1.00 91.25 198 PRO A CA 1
ATOM 1492 C C . PRO A 1 198 ? 21.779 3.902 -21.525 1.00 91.25 198 PRO A C 1
ATOM 1494 O O . PRO A 1 198 ? 22.485 3.260 -20.743 1.00 91.25 198 PRO A O 1
ATOM 1497 N N . THR A 1 199 ? 20.534 4.279 -21.239 1.00 94.19 199 THR A N 1
ATOM 1498 C CA . THR A 1 199 ? 19.830 3.817 -20.041 1.00 94.19 199 THR A CA 1
ATOM 1499 C C . THR A 1 199 ? 19.649 2.308 -20.123 1.00 94.19 199 THR A C 1
ATOM 1501 O O . THR A 1 199 ? 19.149 1.790 -21.122 1.00 94.19 199 THR A O 1
ATOM 1504 N N . ILE A 1 200 ? 20.068 1.597 -19.080 1.00 93.50 200 ILE A N 1
ATOM 1505 C CA . ILE A 1 200 ? 19.936 0.139 -18.998 1.00 93.50 200 ILE A CA 1
ATOM 1506 C C . ILE A 1 200 ? 18.913 -0.167 -17.915 1.00 93.50 200 ILE A C 1
ATOM 1508 O O . ILE A 1 200 ? 19.164 0.134 -16.752 1.00 93.50 200 ILE A O 1
ATOM 1512 N N . CYS A 1 201 ? 17.793 -0.779 -18.289 1.00 94.88 201 CYS A N 1
ATOM 1513 C CA . CYS A 1 201 ? 16.767 -1.223 -17.350 1.00 94.88 201 CYS A CA 1
ATOM 1514 C C . CYS A 1 201 ? 16.817 -2.738 -17.157 1.00 94.88 201 CYS A C 1
ATOM 1516 O O . CYS A 1 201 ? 17.168 -3.488 -18.072 1.00 94.88 201 CYS A O 1
ATOM 1518 N N . ARG A 1 202 ? 16.491 -3.182 -15.946 1.00 91.25 202 ARG A N 1
ATOM 1519 C CA . ARG A 1 202 ? 16.398 -4.590 -15.560 1.00 91.25 202 ARG A CA 1
ATOM 1520 C C . ARG A 1 202 ? 15.072 -4.827 -14.868 1.00 91.25 202 ARG A C 1
ATOM 1522 O O . ARG A 1 202 ? 14.655 -4.007 -14.058 1.00 91.25 202 ARG A O 1
ATOM 1529 N N . GLU A 1 203 ? 14.473 -5.971 -15.154 1.00 93.06 203 GLU A N 1
ATOM 1530 C CA . GLU A 1 203 ? 13.215 -6.395 -14.553 1.00 93.06 203 GLU A CA 1
ATOM 1531 C C . GLU A 1 203 ? 13.448 -7.639 -13.701 1.00 93.06 203 GLU A C 1
ATOM 1533 O O . GLU A 1 203 ? 14.141 -8.572 -14.121 1.00 93.06 203 GLU A O 1
ATOM 1538 N N . TYR A 1 204 ? 12.908 -7.650 -12.486 1.00 89.12 204 TYR A N 1
ATOM 1539 C CA . TYR A 1 204 ? 12.963 -8.804 -11.592 1.00 89.12 204 TYR A CA 1
ATOM 1540 C C . TYR A 1 204 ? 11.825 -8.775 -10.571 1.00 89.12 204 TYR A C 1
ATOM 1542 O O . TYR A 1 204 ? 11.127 -7.779 -10.410 1.00 89.12 204 TYR A O 1
ATOM 1550 N N . LYS A 1 205 ? 11.629 -9.897 -9.874 1.00 89.12 205 LYS A N 1
ATOM 1551 C CA . LYS A 1 205 ? 10.640 -10.015 -8.801 1.00 89.12 205 LYS A CA 1
ATOM 1552 C C . LYS A 1 205 ? 11.289 -9.763 -7.445 1.00 89.12 205 LYS A C 1
ATOM 1554 O O . LYS A 1 205 ? 12.353 -10.310 -7.157 1.00 89.12 205 LYS A O 1
ATOM 1559 N N . GLU A 1 206 ? 10.608 -9.013 -6.590 1.00 86.69 206 GLU A N 1
ATOM 1560 C CA . GLU A 1 206 ? 10.913 -8.921 -5.160 1.00 86.69 206 GLU A CA 1
ATOM 1561 C C . GLU A 1 206 ? 9.719 -9.398 -4.334 1.00 86.69 206 GLU A C 1
ATOM 1563 O O . GLU A 1 206 ? 8.572 -9.292 -4.759 1.00 86.69 206 GLU A O 1
ATOM 1568 N N . VAL A 1 207 ? 9.980 -9.920 -3.134 1.00 86.81 207 VAL A N 1
ATOM 1569 C CA . VAL A 1 207 ? 8.927 -10.248 -2.168 1.00 86.81 207 VAL A CA 1
ATOM 1570 C C . VAL A 1 207 ? 9.217 -9.511 -0.875 1.00 86.81 207 VAL A C 1
ATOM 1572 O O . VAL A 1 207 ? 10.217 -9.781 -0.210 1.00 86.81 207 VAL A O 1
ATOM 1575 N N . TRP A 1 208 ? 8.337 -8.592 -0.500 1.00 84.88 208 TRP A N 1
ATOM 1576 C CA . TRP A 1 208 ? 8.365 -7.972 0.816 1.00 84.88 208 TRP A CA 1
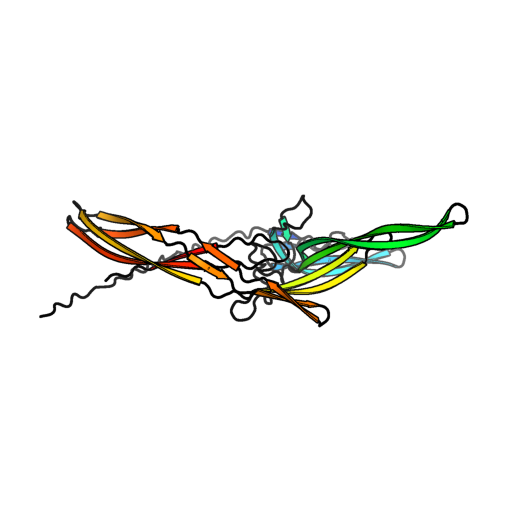ATOM 1577 C C . TRP A 1 208 ? 7.646 -8.875 1.806 1.00 84.88 208 TRP A C 1
ATOM 1579 O O . TRP A 1 208 ? 6.551 -9.372 1.542 1.00 84.88 208 TRP A O 1
ATOM 1589 N N . ILE A 1 209 ? 8.272 -9.098 2.955 1.00 81.25 209 ILE A N 1
ATOM 1590 C CA . ILE A 1 209 ? 7.734 -9.941 4.015 1.00 81.25 209 ILE A CA 1
ATOM 1591 C C . ILE A 1 209 ? 7.760 -9.134 5.303 1.00 81.25 209 ILE A C 1
ATOM 1593 O O . ILE A 1 209 ? 8.816 -8.693 5.753 1.00 81.25 209 ILE A O 1
ATOM 1597 N N . TYR A 1 210 ? 6.592 -8.977 5.909 1.00 79.00 210 TYR A N 1
ATOM 1598 C CA . TYR A 1 210 ? 6.434 -8.419 7.236 1.00 79.00 210 TYR A CA 1
ATOM 1599 C C . TYR A 1 210 ? 5.927 -9.502 8.180 1.00 79.00 210 TYR A C 1
ATOM 1601 O O . TYR A 1 210 ? 4.817 -10.015 8.042 1.00 79.00 210 TYR A O 1
ATOM 1609 N N . ASN A 1 211 ? 6.748 -9.824 9.172 1.00 75.44 211 ASN A N 1
ATOM 1610 C CA . ASN A 1 211 ? 6.349 -10.680 10.275 1.00 75.44 211 ASN A CA 1
ATOM 1611 C C . ASN A 1 211 ? 5.722 -9.785 11.350 1.00 75.44 211 ASN A C 1
ATOM 1613 O O . ASN A 1 211 ? 6.468 -9.015 11.967 1.00 75.44 211 ASN A O 1
ATOM 1617 N N . PRO A 1 212 ? 4.391 -9.832 11.575 1.00 65.06 212 PRO A N 1
ATOM 1618 C CA . PRO A 1 212 ? 3.798 -9.108 12.686 1.00 65.06 212 PRO A CA 1
ATOM 1619 C C . PRO A 1 212 ? 4.465 -9.582 13.968 1.00 65.06 212 PRO A C 1
ATOM 1621 O O . PRO A 1 212 ? 4.601 -10.778 14.228 1.00 65.06 212 PRO A O 1
ATOM 1624 N N . ARG A 1 213 ? 4.953 -8.620 14.745 1.00 65.69 213 ARG A N 1
ATOM 1625 C CA . ARG A 1 213 ? 5.598 -8.922 16.014 1.00 65.69 213 ARG A CA 1
ATOM 1626 C C . ARG A 1 213 ? 4.557 -9.228 17.084 1.00 65.69 213 ARG A C 1
ATOM 1628 O O . ARG A 1 213 ? 3.384 -8.895 16.931 1.00 65.69 213 ARG A O 1
ATOM 1635 N N . ALA A 1 214 ? 5.031 -9.807 18.187 1.00 57.12 214 ALA A N 1
ATOM 1636 C CA . ALA A 1 214 ? 4.271 -9.929 19.419 1.00 57.12 214 ALA A CA 1
ATOM 1637 C C . ALA A 1 214 ? 3.603 -8.589 19.756 1.00 57.12 214 ALA A C 1
ATOM 1639 O O . ALA A 1 214 ? 4.252 -7.543 19.810 1.00 57.12 214 ALA A O 1
ATOM 1640 N N . ILE A 1 215 ? 2.290 -8.645 19.933 1.00 60.25 215 ILE A N 1
ATOM 1641 C CA . ILE A 1 215 ? 1.490 -7.531 20.411 1.00 60.25 215 ILE A CA 1
ATOM 1642 C C . ILE A 1 215 ? 1.942 -7.257 21.846 1.00 60.25 215 ILE A C 1
ATOM 1644 O O . ILE A 1 215 ? 1.877 -8.148 22.692 1.00 60.25 215 ILE A O 1
ATOM 1648 N N . PHE A 1 216 ? 2.412 -6.042 22.124 1.00 65.94 216 PHE A N 1
ATOM 1649 C CA . PHE A 1 216 ? 2.730 -5.651 23.491 1.00 65.94 216 PHE A CA 1
ATOM 1650 C C . PHE A 1 216 ? 1.452 -5.146 24.149 1.00 65.94 216 PHE A C 1
ATOM 1652 O O . PHE A 1 216 ? 0.866 -4.153 23.712 1.00 65.94 216 PHE A O 1
ATOM 1659 N N . SER A 1 217 ? 1.011 -5.834 25.197 1.00 69.31 217 SER A N 1
ATOM 1660 C CA . SER A 1 217 ? -0.099 -5.390 26.033 1.00 69.31 217 SER A CA 1
ATOM 1661 C C . SER A 1 217 ? 0.421 -4.968 27.397 1.00 69.31 217 SER A C 1
ATOM 1663 O O . SER A 1 217 ? 1.142 -5.727 28.042 1.00 69.31 217 SER A O 1
ATOM 1665 N N . HIS A 1 218 ? 0.016 -3.789 27.855 1.00 70.81 218 HIS A N 1
ATOM 1666 C CA . HIS A 1 218 ? 0.246 -3.342 29.222 1.00 70.81 218 HIS A CA 1
ATOM 1667 C C . HIS A 1 218 ? -1.097 -3.183 29.929 1.00 70.81 218 HIS A C 1
ATOM 1669 O O . HIS A 1 218 ? -1.989 -2.495 29.429 1.00 70.81 218 HIS A O 1
ATOM 1675 N N . THR A 1 219 ? -1.244 -3.792 31.101 1.00 77.00 219 THR A N 1
ATOM 1676 C CA . THR A 1 219 ? -2.445 -3.631 31.924 1.00 77.00 219 THR A CA 1
ATOM 1677 C C . THR A 1 219 ? -2.218 -2.490 32.905 1.00 77.00 219 THR A C 1
ATOM 1679 O O . THR A 1 219 ? -1.323 -2.553 33.742 1.00 77.00 219 THR A O 1
ATOM 1682 N N . ALA A 1 220 ? -3.013 -1.430 32.797 1.00 77.00 220 ALA A N 1
ATOM 1683 C CA . ALA A 1 220 ? -3.090 -0.385 33.811 1.00 77.00 220 ALA A CA 1
ATOM 1684 C C . ALA A 1 220 ? -4.254 -0.701 34.758 1.00 77.00 220 ALA A C 1
ATOM 1686 O O . ALA A 1 220 ? -5.350 -1.010 34.297 1.00 77.00 220 ALA A O 1
ATOM 1687 N N . SER A 1 221 ? -4.033 -0.620 36.066 1.00 78.62 221 SER A N 1
ATOM 1688 C CA . SER A 1 221 ? -5.071 -0.805 37.083 1.00 78.62 221 SER A CA 1
ATOM 1689 C C . SER A 1 221 ? -5.263 0.472 37.885 1.00 78.62 221 SER A C 1
ATOM 1691 O O . SER A 1 221 ? -4.284 1.129 38.236 1.00 78.62 221 SER A O 1
ATOM 1693 N N . ALA A 1 222 ? -6.508 0.787 38.214 1.00 78.31 222 ALA A N 1
ATOM 1694 C CA . ALA A 1 222 ? -6.862 1.910 39.063 1.00 78.31 222 ALA A CA 1
ATOM 1695 C C . ALA A 1 222 ? -7.865 1.486 40.130 1.00 78.31 222 ALA A C 1
ATOM 1697 O O . ALA A 1 222 ? -8.869 0.843 39.819 1.00 78.31 222 ALA A O 1
ATOM 1698 N N . VAL A 1 223 ? -7.610 1.892 41.371 1.00 83.81 223 VAL A N 1
ATOM 1699 C CA . VAL A 1 223 ? -8.570 1.754 42.467 1.00 83.81 223 VAL A CA 1
ATOM 1700 C C . VAL A 1 223 ? -9.500 2.962 42.423 1.00 83.81 223 VAL A C 1
ATOM 1702 O O . VAL A 1 223 ? -9.052 4.105 42.510 1.00 83.81 223 VAL A O 1
ATOM 1705 N N . CYS A 1 224 ? -10.791 2.710 42.239 1.00 85.25 224 CYS A N 1
ATOM 1706 C CA . CYS A 1 224 ? -11.829 3.728 42.201 1.00 85.25 224 CYS A CA 1
ATOM 1707 C C . CYS A 1 224 ? -12.692 3.568 43.449 1.00 85.25 224 CYS A C 1
ATOM 1709 O O . CYS A 1 224 ? -13.503 2.644 43.533 1.00 85.25 224 CYS A O 1
ATOM 1711 N N . SER A 1 225 ? -12.504 4.475 44.408 1.00 87.88 225 SER A N 1
ATOM 1712 C CA . SER A 1 225 ? -13.307 4.524 45.624 1.00 87.88 225 SER A CA 1
ATOM 1713 C C . SER A 1 225 ? -14.077 5.834 45.710 1.00 87.88 225 SER A 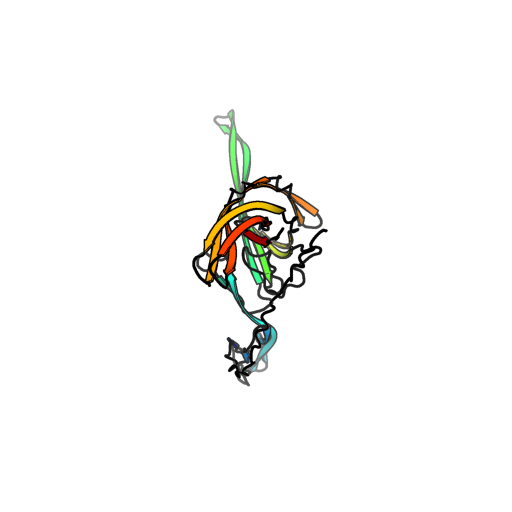C 1
ATOM 1715 O O . SER A 1 225 ? -13.527 6.913 45.486 1.00 87.88 225 SER A O 1
ATOM 1717 N N . SER A 1 226 ? -15.376 5.743 45.982 1.00 90.38 226 SER A N 1
ATOM 1718 C CA . SER A 1 226 ? -16.228 6.908 46.210 1.00 90.38 226 SER A CA 1
ATOM 1719 C C . SER A 1 226 ? -17.407 6.528 47.088 1.00 90.38 226 SER A C 1
ATOM 1721 O O . SER A 1 226 ? -17.942 5.422 46.993 1.00 90.38 226 SER A O 1
ATOM 1723 N N . ARG A 1 227 ? -17.836 7.478 47.915 1.00 94.62 227 ARG A N 1
ATOM 1724 C CA . ARG A 1 227 ? -19.031 7.367 48.739 1.00 94.62 227 ARG A CA 1
ATOM 1725 C C . ARG A 1 227 ? -19.891 8.600 48.514 1.00 94.62 227 ARG A C 1
ATOM 1727 O O . ARG A 1 227 ? -19.438 9.715 48.758 1.00 94.62 227 ARG A O 1
ATOM 1734 N N . THR A 1 228 ? -21.120 8.410 48.051 1.00 94.06 228 THR A N 1
ATOM 1735 C CA . THR A 1 228 ? -22.061 9.512 47.813 1.00 94.06 228 THR A CA 1
ATOM 1736 C C . THR A 1 228 ? -23.473 9.145 48.243 1.00 94.06 228 THR A C 1
ATOM 1738 O O . THR A 1 228 ? -23.837 7.972 48.282 1.00 94.06 228 THR A O 1
ATOM 1741 N N . SER A 1 229 ? -24.289 10.150 48.541 1.00 96.25 229 SER A N 1
ATOM 1742 C CA . SER A 1 229 ? -25.721 9.977 48.770 1.00 96.25 229 SER A CA 1
ATOM 1743 C C . SER A 1 229 ? -26.481 10.433 47.534 1.00 96.25 229 SER A C 1
ATOM 1745 O O . SER A 1 229 ? -26.271 11.548 47.056 1.00 96.25 229 SER A O 1
ATOM 1747 N N . VAL A 1 230 ? -27.365 9.583 47.018 1.00 95.25 230 VAL A N 1
ATOM 1748 C CA . VAL A 1 230 ? -28.254 9.934 45.911 1.00 95.25 230 VAL A CA 1
ATOM 1749 C C . VAL A 1 230 ? -29.660 10.212 46.444 1.00 95.25 230 VAL A C 1
ATOM 1751 O O . VAL A 1 230 ? -30.217 9.372 47.153 1.00 95.25 230 VAL A O 1
ATOM 1754 N N . PRO A 1 231 ? -30.250 11.383 46.141 1.00 96.12 231 PRO A N 1
ATOM 1755 C CA . PRO A 1 231 ? -31.488 11.828 46.779 1.00 96.12 231 PRO A CA 1
ATOM 1756 C C . PRO A 1 231 ? -32.759 11.307 46.102 1.00 96.12 231 PRO A C 1
ATOM 1758 O O . PRO A 1 231 ? -33.849 11.567 46.601 1.00 96.12 231 PRO A O 1
ATOM 1761 N N . SER A 1 232 ? -32.660 10.609 44.969 1.00 96.38 232 SER A N 1
ATOM 1762 C CA . SER A 1 232 ? -33.816 10.147 44.201 1.00 96.38 232 SER A CA 1
ATOM 1763 C C . SER A 1 232 ? -33.507 8.866 43.430 1.00 96.38 232 SER A C 1
ATOM 1765 O O . SER A 1 232 ? -32.373 8.390 43.396 1.00 96.38 232 SER A O 1
ATOM 1767 N N . ALA A 1 233 ? -34.535 8.296 42.805 1.00 96.00 233 ALA A N 1
ATOM 1768 C CA . ALA A 1 233 ? -34.334 7.277 41.788 1.00 96.00 233 ALA A CA 1
ATOM 1769 C C . ALA A 1 233 ? -33.655 7.892 40.551 1.00 96.00 233 ALA A C 1
ATOM 1771 O O . ALA A 1 233 ? -33.909 9.054 40.221 1.00 96.00 233 ALA A O 1
ATOM 1772 N N . GLY A 1 234 ? -32.803 7.129 39.873 1.00 95.25 234 GLY A N 1
ATOM 1773 C CA . GLY A 1 234 ? -32.091 7.591 38.686 1.00 95.25 234 GLY A CA 1
ATOM 1774 C C . GLY A 1 234 ? -30.898 6.719 38.313 1.00 95.25 234 GLY A C 1
ATOM 1775 O O . GLY A 1 234 ? -30.540 5.773 39.016 1.00 95.25 234 GLY A O 1
ATOM 1776 N N . THR A 1 235 ? -30.279 7.052 37.185 1.00 95.12 235 THR A N 1
ATOM 1777 C CA . THR A 1 235 ? -29.010 6.468 36.745 1.00 95.12 235 THR A CA 1
ATOM 1778 C C . THR A 1 235 ? -27.903 7.479 36.993 1.00 95.12 235 THR A C 1
ATOM 1780 O O . THR A 1 235 ? -27.943 8.588 36.468 1.00 95.12 235 THR A O 1
ATOM 1783 N N . TYR A 1 236 ? -26.922 7.084 37.792 1.00 91.56 236 TYR A N 1
ATOM 1784 C CA . TYR A 1 236 ? -25.795 7.914 38.187 1.00 91.56 236 TYR A CA 1
ATOM 1785 C C . T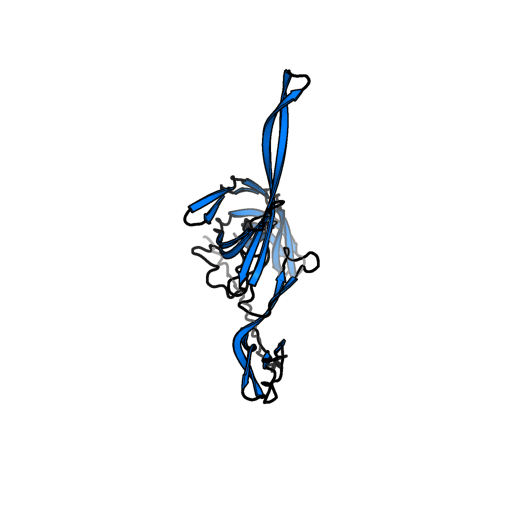YR A 1 236 ? -24.531 7.406 37.503 1.00 91.56 236 TYR A C 1
ATOM 1787 O O . TYR A 1 236 ? -24.277 6.199 37.474 1.00 91.56 236 TYR A O 1
ATOM 1795 N N . VAL A 1 237 ? -23.753 8.330 36.943 1.00 92.62 237 VAL A N 1
ATOM 1796 C CA . VAL A 1 237 ? -22.467 8.047 36.302 1.00 92.62 237 VAL A CA 1
ATOM 1797 C C . VAL A 1 237 ? -21.369 8.648 37.164 1.00 92.62 237 VAL A C 1
ATOM 1799 O O . VAL A 1 237 ? -21.406 9.831 37.490 1.00 92.62 237 VAL A O 1
ATOM 1802 N N . PHE A 1 238 ? -20.412 7.812 37.546 1.00 89.81 238 PHE A N 1
ATOM 1803 C CA . PHE A 1 238 ? -19.248 8.189 38.331 1.00 89.81 238 PHE A CA 1
ATOM 1804 C C . PHE A 1 238 ? -18.024 8.127 37.442 1.00 89.81 238 PHE A C 1
ATOM 1806 O O . PHE A 1 238 ? -17.740 7.086 36.848 1.00 89.81 238 PHE A O 1
ATOM 1813 N N . GLU A 1 239 ? -17.315 9.241 37.365 1.00 91.00 239 GLU A N 1
ATOM 1814 C CA . GLU A 1 239 ? -16.110 9.376 36.567 1.00 91.00 239 GLU A CA 1
ATOM 1815 C C . GLU A 1 239 ? -14.895 9.423 37.483 1.00 91.00 239 GLU A C 1
ATOM 1817 O O . GLU A 1 239 ? -14.817 10.230 38.408 1.00 91.00 239 GLU A O 1
ATOM 1822 N N . PHE A 1 240 ? -13.935 8.550 37.209 1.00 89.25 240 PHE A N 1
ATOM 1823 C CA . PHE A 1 240 ? -12.665 8.490 37.909 1.00 89.25 240 PHE A CA 1
ATOM 1824 C C . PHE A 1 240 ? -11.568 8.785 36.888 1.00 89.25 240 PHE A C 1
ATOM 1826 O O . PHE A 1 240 ? -11.214 7.893 36.112 1.00 89.25 240 PHE A O 1
ATOM 1833 N N . PRO A 1 241 ? -11.056 10.024 36.821 1.00 90.56 241 PRO A N 1
ATOM 1834 C CA . PRO A 1 241 ? -9.906 10.346 35.991 1.00 90.56 241 PRO A CA 1
ATOM 1835 C C . PRO A 1 241 ? -8.685 9.561 36.473 1.00 90.56 241 PRO A C 1
ATOM 1837 O O . PRO A 1 241 ? -8.362 9.549 37.658 1.00 90.56 241 PRO A O 1
ATOM 1840 N N . GLN A 1 242 ? -8.016 8.892 35.548 1.00 88.25 242 GLN A N 1
ATOM 1841 C CA . GLN A 1 242 ? -6.866 8.034 35.787 1.00 88.25 242 GLN A CA 1
ATOM 1842 C C . GLN A 1 242 ? -5.768 8.365 34.783 1.00 88.25 242 GLN A C 1
ATOM 1844 O O . GLN A 1 242 ? -6.025 8.835 33.674 1.00 88.25 242 GLN A O 1
ATOM 1849 N N . LYS A 1 243 ? -4.525 8.068 35.153 1.00 85.88 243 LYS A N 1
ATOM 1850 C CA . LYS A 1 243 ? -3.372 8.256 34.276 1.00 85.88 243 LYS A CA 1
ATOM 1851 C C . LYS A 1 243 ? -2.606 6.954 34.147 1.00 85.88 243 LYS A C 1
ATOM 1853 O O . LYS A 1 243 ? -2.095 6.427 35.131 1.00 85.88 243 LYS A O 1
ATOM 1858 N N . ALA A 1 244 ? -2.534 6.424 32.930 1.00 82.50 244 ALA A N 1
ATOM 1859 C CA . ALA A 1 244 ? -1.663 5.295 32.645 1.00 82.50 244 ALA A CA 1
ATOM 1860 C C . ALA A 1 244 ? -0.196 5.763 32.695 1.00 82.50 244 ALA A C 1
ATOM 1862 O O . ALA A 1 244 ? 0.108 6.827 32.142 1.00 82.50 244 ALA A O 1
ATOM 1863 N N . PRO A 1 245 ? 0.717 5.010 33.333 1.00 81.44 245 PRO A N 1
ATOM 1864 C CA . PRO A 1 245 ? 2.125 5.382 33.377 1.00 81.44 245 PRO A CA 1
ATOM 1865 C C . PRO A 1 245 ? 2.748 5.338 31.969 1.00 81.44 245 PRO A C 1
ATOM 1867 O O . PRO A 1 245 ? 2.303 4.553 31.125 1.00 81.44 245 PRO A O 1
ATOM 1870 N N . PRO A 1 246 ? 3.780 6.160 31.693 1.00 81.94 246 PRO A N 1
ATOM 1871 C CA . PRO A 1 246 ? 4.572 6.022 30.477 1.00 81.94 246 PRO A CA 1
ATOM 1872 C C . PRO A 1 246 ? 5.114 4.598 30.344 1.00 81.94 246 PRO A C 1
ATOM 1874 O O . PRO A 1 246 ? 5.509 3.984 31.334 1.00 81.94 246 PRO A O 1
ATOM 1877 N N . THR A 1 247 ? 5.133 4.073 29.124 1.00 78.12 247 THR A N 1
ATOM 1878 C CA . THR A 1 247 ? 5.632 2.722 28.842 1.00 78.12 247 THR A CA 1
ATOM 1879 C C . THR A 1 247 ? 6.738 2.808 27.804 1.00 78.12 247 THR A C 1
ATOM 1881 O O . THR A 1 247 ? 6.540 3.374 26.731 1.00 78.12 247 THR A O 1
ATOM 1884 N N . THR A 1 248 ? 7.893 2.222 28.107 1.00 79.44 248 THR A N 1
ATOM 1885 C CA . THR A 1 248 ? 8.971 2.039 27.133 1.00 79.44 248 THR A CA 1
ATOM 1886 C C . THR A 1 248 ? 8.879 0.633 26.571 1.00 79.44 248 THR A C 1
ATOM 1888 O O . THR A 1 248 ? 8.867 -0.337 27.326 1.00 79.44 248 THR A O 1
ATOM 1891 N N . ILE A 1 249 ? 8.804 0.524 25.250 1.00 73.88 249 ILE A N 1
ATOM 1892 C CA . ILE A 1 249 ? 8.769 -0.755 24.548 1.00 73.88 249 ILE A CA 1
ATOM 1893 C C . ILE A 1 249 ? 10.080 -0.919 23.798 1.00 73.88 249 ILE A C 1
ATOM 1895 O O . ILE A 1 249 ? 10.470 -0.057 23.006 1.00 73.88 249 ILE A O 1
ATOM 1899 N N . GLU A 1 250 ? 10.746 -2.041 24.037 1.00 74.00 250 GLU A N 1
ATOM 1900 C CA . GLU A 1 250 ? 11.889 -2.450 23.237 1.00 74.00 250 GLU A CA 1
ATOM 1901 C C . GLU A 1 250 ? 11.391 -3.074 21.935 1.00 74.00 250 GLU A C 1
ATOM 1903 O O . GLU A 1 250 ? 10.618 -4.034 21.921 1.00 74.00 250 GLU A O 1
ATOM 1908 N N . ILE A 1 251 ? 11.837 -2.513 20.819 1.00 69.00 251 ILE A N 1
ATOM 1909 C CA . ILE A 1 251 ? 11.634 -3.042 19.479 1.00 69.00 251 ILE A CA 1
ATOM 1910 C C . ILE A 1 251 ? 12.933 -3.782 19.138 1.00 69.00 251 ILE A C 1
ATOM 1912 O O . ILE A 1 251 ? 13.892 -3.147 18.703 1.00 69.00 251 ILE A O 1
ATOM 1916 N N . PRO A 1 252 ? 13.014 -5.117 19.317 1.00 68.25 252 PRO A N 1
ATOM 1917 C CA . PRO A 1 252 ? 14.229 -5.846 18.980 1.00 68.25 252 PRO A CA 1
ATOM 1918 C C . PRO A 1 252 ? 14.613 -5.699 17.502 1.00 68.25 252 PRO A C 1
ATOM 1920 O O . PRO A 1 252 ? 13.783 -5.340 16.660 1.00 68.25 252 PRO A O 1
ATOM 1923 N N . VAL A 1 253 ? 15.851 -6.064 17.180 1.00 70.12 253 VAL A N 1
ATOM 1924 C CA . VAL A 1 253 ? 16.409 -6.083 15.819 1.00 70.12 253 VAL A CA 1
ATOM 1925 C C . VAL A 1 253 ? 15.426 -6.700 14.817 1.00 70.12 253 VAL A C 1
ATOM 1927 O O . VAL A 1 253 ? 14.808 -7.733 15.101 1.00 70.12 253 VAL A O 1
ATOM 1930 N N . GLN A 1 254 ? 15.267 -6.072 13.652 1.00 61.16 254 GLN A N 1
ATOM 1931 C CA . GLN A 1 254 ? 14.433 -6.590 12.564 1.00 61.16 254 GLN A CA 1
ATOM 1932 C C . GLN A 1 254 ? 15.307 -6.933 11.364 1.00 61.16 254 GLN A C 1
ATOM 1934 O O . GLN A 1 254 ? 16.183 -6.159 10.989 1.00 61.16 254 GLN A O 1
ATOM 1939 N N . LYS A 1 255 ? 15.068 -8.096 10.759 1.00 60.00 255 LYS A N 1
ATOM 1940 C CA . LYS A 1 255 ? 15.764 -8.537 9.551 1.00 60.00 255 LYS A CA 1
ATOM 1941 C C . LYS A 1 255 ? 14.801 -8.467 8.376 1.00 60.00 255 LYS A C 1
ATOM 1943 O O . LYS A 1 255 ? 13.755 -9.111 8.410 1.00 60.00 255 LYS A O 1
ATOM 1948 N N . VAL A 1 256 ? 15.164 -7.698 7.360 1.00 57.22 256 VAL A N 1
ATOM 1949 C CA . VAL A 1 256 ? 14.488 -7.669 6.066 1.00 57.22 256 VAL A CA 1
ATOM 1950 C C . VAL A 1 256 ? 15.338 -8.481 5.104 1.00 57.22 256 VAL A C 1
ATOM 1952 O O . VAL A 1 256 ? 16.493 -8.153 4.836 1.00 57.22 256 VAL A O 1
ATOM 1955 N N . THR A 1 257 ? 14.781 -9.586 4.629 1.00 56.09 257 THR A N 1
ATOM 1956 C CA . THR A 1 257 ? 15.470 -10.492 3.718 1.00 56.09 257 THR A CA 1
ATOM 1957 C C . THR A 1 257 ? 15.057 -10.180 2.288 1.00 56.09 257 THR A C 1
ATOM 1959 O O . THR A 1 257 ? 13.912 -10.402 1.906 1.00 56.09 257 THR A O 1
ATOM 1962 N N . HIS A 1 258 ? 16.002 -9.696 1.496 1.00 50.66 258 HIS A N 1
ATOM 1963 C CA . HIS A 1 258 ? 15.873 -9.507 0.059 1.00 50.66 258 HIS A CA 1
ATOM 1964 C C . HIS A 1 258 ? 16.506 -10.706 -0.639 1.00 50.66 258 HIS A C 1
ATOM 1966 O O . HIS A 1 258 ? 17.645 -11.066 -0.353 1.00 50.66 258 HIS A O 1
ATOM 1972 N N . THR A 1 259 ? 15.785 -11.336 -1.560 1.00 49.75 259 THR A N 1
ATOM 1973 C CA . THR A 1 259 ? 16.358 -12.397 -2.398 1.00 49.75 259 THR A CA 1
ATOM 1974 C C . THR A 1 259 ? 16.592 -11.821 -3.787 1.00 49.75 259 THR A C 1
ATOM 1976 O O . THR A 1 259 ? 15.643 -11.381 -4.428 1.00 49.75 259 THR A O 1
ATOM 1979 N N . TRP A 1 260 ? 17.844 -11.793 -4.240 1.00 45.34 260 TRP A N 1
ATOM 1980 C CA . TRP A 1 260 ? 18.263 -11.232 -5.523 1.00 45.34 260 TRP A CA 1
ATOM 1981 C C . TRP A 1 260 ? 19.138 -12.237 -6.279 1.00 45.34 260 TRP A C 1
ATOM 1983 O O . TRP A 1 260 ? 20.199 -12.622 -5.795 1.00 45.34 260 TRP A O 1
ATOM 1993 N N . HIS A 1 261 ? 18.680 -12.694 -7.452 1.00 40.69 261 HIS A N 1
ATOM 1994 C CA . HIS A 1 261 ? 19.369 -13.685 -8.302 1.00 40.69 261 HIS A CA 1
ATOM 1995 C C . HIS A 1 261 ? 19.873 -14.940 -7.555 1.00 40.69 261 HIS A C 1
ATOM 1997 O O . HIS A 1 261 ? 20.976 -15.422 -7.793 1.00 40.69 261 HIS A O 1
ATOM 2003 N N . GLY A 1 262 ? 19.076 -15.464 -6.618 1.00 57.00 262 GLY A N 1
ATOM 2004 C CA . GLY A 1 262 ? 19.450 -16.614 -5.783 1.00 57.00 262 GLY A CA 1
ATOM 2005 C C . GLY A 1 262 ? 20.382 -16.279 -4.610 1.00 57.00 262 GLY A C 1
ATOM 2006 O O . GLY A 1 262 ? 20.575 -17.116 -3.733 1.00 57.00 262 GLY A O 1
ATOM 2007 N N . GLY A 1 263 ? 20.910 -15.054 -4.544 1.00 46.94 263 GLY A N 1
ATOM 2008 C CA . GLY A 1 263 ? 21.580 -14.503 -3.371 1.00 46.94 263 GLY A CA 1
ATOM 2009 C C . GLY A 1 263 ? 20.575 -13.935 -2.371 1.00 46.94 263 GLY A C 1
ATOM 2010 O O . GLY A 1 263 ? 19.548 -13.378 -2.748 1.00 46.94 263 GLY A O 1
ATOM 2011 N N . VAL A 1 264 ? 20.869 -14.062 -1.080 1.00 61.53 264 VAL A N 1
ATOM 2012 C CA . VAL A 1 264 ? 20.027 -13.540 0.001 1.00 61.53 264 VAL A CA 1
ATOM 2013 C C . VAL A 1 264 ? 20.759 -12.380 0.676 1.00 61.53 264 VAL A C 1
ATOM 2015 O O . VAL A 1 264 ? 21.768 -12.587 1.345 1.00 61.53 264 VAL A O 1
ATOM 2018 N N . ILE A 1 265 ? 20.261 -11.156 0.500 1.00 57.62 265 ILE A N 1
ATOM 2019 C CA . ILE A 1 265 ? 20.740 -9.950 1.182 1.00 57.62 265 ILE A CA 1
ATOM 2020 C C . ILE A 1 265 ? 19.850 -9.719 2.401 1.00 57.62 265 ILE A C 1
ATOM 2022 O O . ILE A 1 265 ? 18.638 -9.570 2.280 1.00 57.62 265 ILE A O 1
ATOM 2026 N N . VAL A 1 266 ? 20.441 -9.670 3.590 1.00 65.69 266 VAL A N 1
ATOM 2027 C CA . VAL A 1 266 ? 19.704 -9.411 4.832 1.00 65.69 266 VAL A CA 1
ATOM 2028 C C . VAL A 1 266 ? 20.018 -7.998 5.303 1.00 65.69 266 VAL A C 1
ATOM 2030 O O . VAL A 1 266 ? 21.100 -7.747 5.829 1.00 65.69 266 VAL A O 1
ATOM 2033 N N . SER A 1 267 ? 19.072 -7.077 5.138 1.00 57.34 267 SER A N 1
ATOM 2034 C CA . SER A 1 267 ? 19.133 -5.781 5.808 1.00 57.34 267 SER A CA 1
ATOM 2035 C C . SER A 1 267 ? 18.714 -5.960 7.263 1.00 57.34 267 SER A C 1
ATOM 2037 O O . SER A 1 267 ? 17.748 -6.664 7.562 1.00 57.34 267 SER A O 1
ATOM 2039 N N . THR A 1 268 ? 19.468 -5.372 8.184 1.00 63.44 268 THR A N 1
ATOM 2040 C CA . THR A 1 268 ? 19.216 -5.494 9.620 1.00 63.44 268 THR A CA 1
ATOM 2041 C C . THR A 1 268 ? 18.960 -4.110 10.192 1.00 63.44 268 THR A C 1
ATOM 2043 O O . THR A 1 268 ? 19.874 -3.296 10.275 1.00 63.44 268 THR A O 1
ATOM 2046 N N . ASN A 1 269 ? 17.728 -3.856 10.618 1.00 62.16 269 ASN A N 1
ATOM 2047 C CA . ASN A 1 269 ? 17.396 -2.667 11.387 1.00 62.16 269 ASN A CA 1
ATOM 2048 C C . ASN A 1 269 ? 17.798 -2.904 12.841 1.00 62.16 269 ASN A C 1
ATOM 2050 O O . ASN A 1 269 ? 17.424 -3.921 13.436 1.00 62.16 269 ASN A O 1
ATOM 2054 N N . ALA A 1 270 ? 18.558 -1.966 13.403 1.00 70.25 270 ALA A N 1
ATOM 2055 C CA . ALA A 1 270 ? 18.968 -2.010 14.799 1.00 70.25 270 ALA A CA 1
ATOM 2056 C C . ALA A 1 270 ? 17.749 -2.054 15.733 1.00 70.25 270 ALA A C 1
ATOM 2058 O O . ALA A 1 270 ? 16.658 -1.600 15.383 1.00 70.25 270 ALA A O 1
ATOM 2059 N N . ALA A 1 271 ? 17.943 -2.609 16.930 1.00 74.19 271 ALA A N 1
ATOM 2060 C CA . ALA A 1 271 ? 16.931 -2.512 17.968 1.00 74.19 271 ALA A CA 1
ATOM 2061 C C . ALA A 1 271 ? 16.689 -1.035 18.303 1.00 74.19 271 ALA A C 1
ATOM 2063 O O . ALA A 1 271 ? 17.636 -0.256 18.416 1.00 74.19 271 ALA A O 1
ATOM 2064 N N . THR A 1 272 ? 15.428 -0.658 18.460 1.00 73.75 272 THR A N 1
ATOM 2065 C CA . THR A 1 272 ? 15.027 0.698 18.837 1.00 73.75 272 THR A CA 1
ATOM 2066 C C . THR A 1 272 ? 14.124 0.647 20.056 1.00 73.75 272 THR A C 1
ATOM 2068 O O . THR A 1 272 ? 13.523 -0.379 20.365 1.00 73.75 272 THR A O 1
ATOM 2071 N N . THR A 1 273 ? 14.036 1.751 20.786 1.00 77.56 273 THR A N 1
ATOM 2072 C CA . THR A 1 273 ? 13.104 1.898 21.903 1.00 77.56 273 THR A CA 1
ATOM 2073 C C . THR A 1 273 ? 12.036 2.909 21.521 1.00 77.56 273 THR A C 1
ATOM 2075 O O . THR A 1 273 ? 12.331 3.979 20.989 1.00 77.56 273 THR A O 1
ATOM 2078 N N . ALA A 1 274 ? 10.776 2.564 21.768 1.00 73.25 274 ALA A N 1
ATOM 2079 C CA . ALA A 1 274 ? 9.657 3.482 21.619 1.00 73.25 274 ALA A CA 1
ATOM 2080 C C . ALA A 1 274 ? 9.129 3.832 23.008 1.00 73.25 274 ALA A C 1
ATOM 2082 O O . ALA A 1 274 ? 8.677 2.958 23.748 1.00 73.25 274 ALA A O 1
ATOM 2083 N N . VAL A 1 275 ? 9.204 5.114 23.366 1.00 77.00 275 VAL A N 1
ATOM 2084 C CA . VAL A 1 275 ? 8.649 5.626 24.621 1.00 77.00 275 VAL A CA 1
ATOM 2085 C C . VAL A 1 275 ? 7.255 6.163 24.340 1.00 77.00 275 VAL A C 1
ATOM 2087 O O . VAL A 1 275 ? 7.086 7.136 23.606 1.00 77.00 275 VAL A O 1
ATOM 2090 N N . PHE A 1 276 ? 6.252 5.531 24.934 1.00 74.94 276 PHE A N 1
ATOM 2091 C CA . PHE A 1 276 ? 4.876 5.993 24.882 1.00 74.94 276 PHE A CA 1
ATOM 2092 C C . PHE A 1 276 ? 4.605 6.861 26.109 1.00 74.94 276 PHE A C 1
ATOM 2094 O O . PHE A 1 276 ? 4.768 6.384 27.238 1.00 74.94 276 PHE A O 1
ATOM 2101 N N . PRO A 1 277 ? 4.200 8.131 25.924 1.00 78.50 277 PRO A N 1
ATOM 2102 C CA . PRO A 1 277 ? 3.856 8.977 27.051 1.00 78.50 277 PRO A CA 1
ATOM 2103 C C . PRO A 1 277 ? 2.647 8.392 27.782 1.00 78.50 277 PRO A C 1
ATOM 2105 O O . PRO A 1 277 ? 1.779 7.756 27.175 1.00 78.50 277 PRO A O 1
ATOM 2108 N N . GLY A 1 278 ? 2.585 8.638 29.090 1.00 82.00 278 GLY A N 1
ATOM 2109 C CA . GLY A 1 278 ? 1.417 8.282 29.883 1.00 82.00 278 GLY A CA 1
ATOM 2110 C C . GLY A 1 278 ? 0.160 8.918 29.292 1.00 82.00 278 GLY A C 1
ATOM 2111 O O . GLY A 1 278 ? 0.193 10.070 28.855 1.00 82.00 278 GLY A O 1
ATOM 2112 N N . ARG A 1 279 ? -0.936 8.159 29.248 1.00 81.38 279 ARG A N 1
ATOM 2113 C CA . ARG A 1 279 ? -2.216 8.622 28.705 1.00 81.38 279 ARG A CA 1
ATOM 2114 C C . ARG A 1 279 ? -3.255 8.733 29.800 1.00 81.38 279 ARG A C 1
ATOM 2116 O O . ARG A 1 279 ? -3.437 7.801 30.586 1.00 81.38 279 ARG A O 1
ATOM 2123 N N . ASP A 1 280 ? -3.963 9.850 29.785 1.00 87.19 280 ASP A N 1
ATOM 2124 C CA . ASP A 1 280 ? -5.130 10.038 30.628 1.00 87.19 280 ASP A CA 1
ATOM 2125 C C . ASP A 1 280 ? -6.277 9.169 30.104 1.00 87.19 280 ASP A C 1
ATOM 2127 O O . ASP A 1 280 ? -6.461 8.973 28.896 1.00 87.19 280 ASP A O 1
ATOM 2131 N N . TRP A 1 281 ? -7.033 8.597 31.027 1.00 83.38 281 TRP A N 1
ATOM 2132 C CA . TRP A 1 281 ? -8.254 7.869 30.733 1.00 83.38 281 TRP A CA 1
ATOM 2133 C C . TRP A 1 281 ? -9.233 8.036 31.884 1.00 83.38 281 TRP A C 1
ATOM 2135 O O . TRP A 1 281 ? -8.833 8.213 33.025 1.00 83.38 281 TRP A O 1
ATOM 2145 N N . THR A 1 282 ? -10.523 7.948 31.593 1.00 86.50 282 THR A N 1
ATOM 2146 C CA . THR A 1 282 ? -11.564 8.101 32.609 1.00 86.50 282 THR A CA 1
ATOM 2147 C C . THR A 1 282 ? -12.275 6.773 32.786 1.00 86.50 282 THR A C 1
ATOM 2149 O O . THR A 1 282 ? -12.751 6.182 31.814 1.00 86.50 282 THR A O 1
ATOM 2152 N N . ALA A 1 283 ? -12.305 6.278 34.018 1.00 84.81 283 ALA A N 1
ATOM 2153 C CA . ALA A 1 283 ? -13.073 5.108 34.397 1.00 84.81 283 ALA A CA 1
ATOM 2154 C C . ALA A 1 283 ? -14.513 5.542 34.682 1.00 84.81 283 ALA A C 1
ATOM 2156 O O . ALA A 1 283 ? -14.731 6.435 35.496 1.00 84.81 283 ALA A O 1
ATOM 2157 N N . THR A 1 284 ? -15.486 4.928 34.014 1.00 84.75 284 THR A N 1
ATOM 2158 C CA . THR A 1 284 ? -16.903 5.268 34.172 1.00 84.75 284 THR A CA 1
ATOM 2159 C C . THR A 1 284 ? -17.641 4.125 34.850 1.00 84.75 284 THR A C 1
ATOM 2161 O O . THR A 1 284 ? -17.672 3.011 34.323 1.00 84.75 284 THR A O 1
ATOM 2164 N N . VAL A 1 285 ? -18.265 4.401 35.990 1.00 85.44 285 VAL A N 1
ATOM 2165 C CA . VAL A 1 285 ? -19.139 3.454 36.689 1.00 85.44 285 VAL A CA 1
ATOM 2166 C C . VAL A 1 285 ? -20.561 3.964 36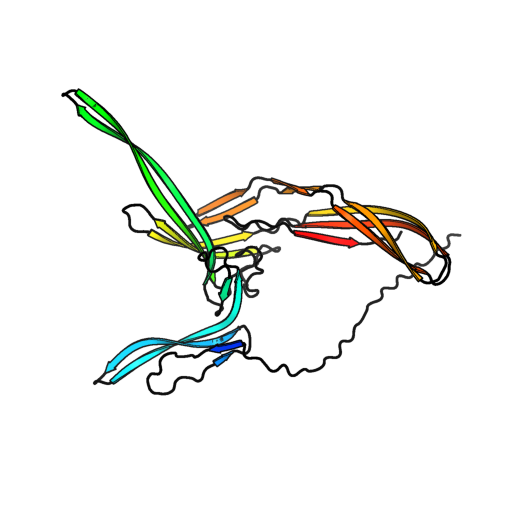.594 1.00 85.44 285 VAL A C 1
ATOM 2168 O O . VAL A 1 285 ? -20.861 5.067 37.041 1.00 85.44 285 VAL A O 1
ATOM 2171 N N . THR A 1 286 ? -21.450 3.160 36.027 1.00 89.00 286 THR A N 1
ATOM 2172 C CA . THR A 1 286 ? -22.872 3.490 35.956 1.00 89.00 286 THR A CA 1
ATOM 2173 C C . THR A 1 286 ? -23.625 2.679 36.995 1.00 89.00 286 THR A C 1
ATOM 2175 O O . THR A 1 286 ? -23.528 1.452 37.022 1.00 89.00 286 THR A O 1
ATOM 2178 N N . ARG A 1 287 ? -24.395 3.354 37.850 1.00 89.56 287 ARG A N 1
ATOM 2179 C CA . ARG A 1 287 ? -25.243 2.705 38.853 1.00 89.56 287 ARG A CA 1
ATOM 2180 C C . ARG A 1 287 ? -26.668 3.206 38.736 1.00 89.56 287 ARG A C 1
ATOM 2182 O O . ARG A 1 287 ? -26.922 4.407 38.750 1.00 89.56 287 ARG A O 1
ATOM 2189 N N . HIS A 1 288 ? -27.596 2.266 38.643 1.00 93.81 288 HIS A N 1
ATOM 2190 C CA . HIS A 1 288 ? -29.017 2.557 38.677 1.00 93.81 288 HIS A CA 1
ATOM 2191 C C . HIS A 1 288 ? -29.545 2.415 40.106 1.00 93.81 288 HIS A C 1
ATOM 2193 O O . HIS A 1 288 ? -29.262 1.427 40.790 1.00 93.81 288 HIS A O 1
ATOM 2199 N N . CYS A 1 289 ? -30.311 3.399 40.561 1.00 94.25 289 CYS A N 1
ATOM 2200 C CA . CYS A 1 289 ? -30.907 3.431 41.889 1.00 94.25 289 CYS A CA 1
ATOM 2201 C C . CYS A 1 289 ? -32.416 3.613 41.759 1.00 94.25 289 CYS A C 1
ATOM 2203 O O . CYS A 1 289 ? -32.879 4.561 41.136 1.00 94.25 289 CYS A O 1
ATOM 2205 N N . ALA A 1 290 ? -33.192 2.726 42.381 1.00 95.00 290 ALA A N 1
ATOM 2206 C CA . ALA A 1 290 ? -34.655 2.789 42.349 1.00 95.00 290 ALA A CA 1
ATOM 2207 C C . ALA A 1 290 ? -35.254 3.755 43.391 1.00 95.00 290 ALA A C 1
ATOM 2209 O O . ALA A 1 290 ? -36.451 4.019 43.375 1.00 95.00 290 ALA A O 1
ATOM 2210 N N . ARG A 1 291 ? -34.444 4.241 44.338 1.00 95.19 291 ARG A N 1
ATOM 2211 C CA . ARG A 1 291 ? -34.850 5.110 45.451 1.00 95.19 291 ARG A CA 1
ATOM 2212 C C . ARG A 1 291 ? -33.622 5.808 46.055 1.00 95.19 291 ARG A C 1
ATOM 2214 O O . ARG A 1 291 ? -32.506 5.369 45.757 1.00 95.19 291 ARG A O 1
ATOM 2221 N N . PRO A 1 292 ? -33.808 6.824 46.918 1.00 97.38 292 PRO A N 1
ATOM 2222 C CA . PRO A 1 292 ? -32.699 7.490 47.591 1.00 97.38 292 PRO A CA 1
ATOM 2223 C C . PRO A 1 292 ? -31.851 6.482 48.376 1.00 97.38 292 PRO A C 1
ATOM 2225 O O . PRO A 1 292 ? -32.394 5.614 49.067 1.00 97.38 292 PRO A O 1
ATOM 2228 N N . THR A 1 293 ? -30.528 6.544 48.240 1.00 96.44 293 THR A N 1
ATOM 2229 C CA . THR A 1 293 ? -29.617 5.573 48.864 1.00 96.44 293 THR A CA 1
ATOM 2230 C C . THR A 1 293 ? -28.203 6.132 49.005 1.00 96.44 293 THR A C 1
ATOM 2232 O O . THR A 1 293 ? -27.849 7.115 48.360 1.00 96.44 293 THR A O 1
ATOM 2235 N N . VAL A 1 294 ? -27.384 5.499 49.845 1.00 95.81 294 VAL A N 1
ATOM 2236 C CA . VAL A 1 294 ? -25.944 5.766 49.910 1.00 95.81 294 VAL A CA 1
ATOM 2237 C C . VAL A 1 294 ? -25.244 4.745 49.030 1.00 95.81 294 VAL A C 1
ATOM 2239 O O . VAL A 1 294 ? -25.435 3.537 49.163 1.00 95.81 294 VAL A O 1
ATOM 2242 N N . ILE A 1 295 ? -24.452 5.254 48.103 1.00 91.62 295 ILE A N 1
ATOM 2243 C CA . ILE A 1 295 ? -23.656 4.485 47.169 1.00 91.62 295 ILE A CA 1
ATOM 2244 C C . ILE A 1 295 ? -22.220 4.503 47.674 1.00 91.62 295 ILE A C 1
ATOM 2246 O O . ILE A 1 295 ? -21.650 5.571 47.882 1.00 91.62 295 ILE A O 1
ATOM 2250 N N . GLU A 1 296 ? -21.640 3.322 47.828 1.00 91.81 296 GLU A N 1
ATOM 2251 C CA . GLU A 1 296 ? -20.226 3.128 48.120 1.00 91.81 296 GLU A CA 1
ATOM 2252 C C . GLU A 1 296 ? -19.642 2.223 47.038 1.00 91.81 296 GLU A C 1
ATOM 2254 O O . GLU A 1 296 ? -20.251 1.209 46.672 1.00 91.81 296 GLU A O 1
ATOM 2259 N N . PHE A 1 297 ? -18.515 2.647 46.479 1.00 84.31 297 PHE A N 1
ATOM 2260 C CA . PHE A 1 297 ? -17.725 1.874 45.535 1.00 84.31 297 PHE A CA 1
ATOM 2261 C C . PHE A 1 297 ? -16.332 1.688 46.110 1.00 84.31 297 PHE A C 1
ATOM 2263 O O . PHE A 1 297 ? -15.724 2.650 46.578 1.00 84.31 297 PHE A O 1
ATOM 2270 N N . ASP A 1 298 ? -15.836 0.464 46.010 1.00 88.88 298 ASP A N 1
ATOM 2271 C CA . ASP A 1 298 ? -14.424 0.130 46.100 1.00 88.88 298 ASP A CA 1
ATOM 2272 C C . ASP A 1 298 ? -14.163 -0.905 45.006 1.00 88.88 298 ASP A C 1
ATOM 2274 O O . ASP A 1 298 ? -14.493 -2.083 45.145 1.00 88.88 298 ASP A O 1
ATOM 2278 N N . ILE A 1 299 ? -13.744 -0.427 43.835 1.00 82.12 299 ILE A N 1
ATOM 2279 C CA . ILE A 1 299 ? -13.569 -1.272 42.652 1.00 82.12 299 ILE A CA 1
ATOM 2280 C C . ILE A 1 299 ? -12.181 -1.074 42.056 1.00 82.12 299 ILE A C 1
ATOM 2282 O O . ILE A 1 299 ? -11.632 0.029 42.052 1.00 82.12 299 ILE A O 1
ATOM 2286 N N . ILE A 1 300 ? -11.635 -2.143 41.483 1.00 82.12 300 ILE A N 1
ATOM 2287 C CA . ILE A 1 300 ? -10.388 -2.099 40.724 1.00 82.12 300 ILE A CA 1
ATOM 2288 C C . ILE A 1 300 ? -10.743 -2.183 39.243 1.00 82.12 300 ILE A C 1
ATOM 2290 O O . ILE A 1 300 ? -11.220 -3.209 38.759 1.00 82.12 300 ILE A O 1
ATOM 2294 N N . ILE A 1 301 ? -10.503 -1.102 38.507 1.00 76.62 301 ILE A N 1
ATOM 2295 C CA . ILE A 1 301 ? -10.714 -1.072 37.061 1.00 76.62 301 ILE A CA 1
ATOM 2296 C C . ILE A 1 301 ? -9.383 -1.338 36.372 1.00 76.62 301 ILE A C 1
ATOM 2298 O O . ILE A 1 301 ? -8.407 -0.616 36.576 1.00 76.62 301 ILE A O 1
ATOM 2302 N N . THR A 1 302 ? -9.359 -2.364 35.524 1.00 78.62 302 THR A N 1
ATOM 2303 C CA . THR A 1 302 ? -8.206 -2.703 34.689 1.00 78.62 302 THR A CA 1
ATOM 2304 C C . THR A 1 302 ? -8.450 -2.305 33.241 1.00 78.62 302 THR A C 1
ATOM 2306 O O . THR A 1 302 ? -9.487 -2.614 32.652 1.00 78.62 302 THR A O 1
ATOM 2309 N N . LYS A 1 303 ? -7.470 -1.650 32.629 1.00 74.06 303 LYS A N 1
ATOM 2310 C CA . LYS A 1 303 ? -7.489 -1.270 31.221 1.00 74.06 303 LYS A CA 1
ATOM 2311 C C . LYS A 1 303 ? -6.293 -1.885 30.518 1.00 74.06 303 LYS A C 1
ATOM 2313 O O . LYS A 1 303 ? -5.155 -1.679 30.936 1.00 74.06 303 LYS A O 1
ATOM 2318 N N . VAL A 1 304 ? -6.554 -2.631 29.450 1.00 73.81 304 VAL A N 1
ATOM 2319 C CA . VAL A 1 304 ? -5.502 -3.221 28.622 1.00 73.81 304 VAL A CA 1
ATOM 2320 C C . VAL A 1 304 ? -5.180 -2.234 27.509 1.00 73.81 304 VAL A C 1
ATOM 2322 O O . VAL A 1 304 ? -6.033 -1.893 26.683 1.00 73.81 304 VAL A O 1
ATOM 2325 N N . ILE A 1 305 ? -3.945 -1.747 27.515 1.00 70.69 305 ILE A N 1
ATOM 2326 C CA . ILE A 1 305 ? -3.398 -0.868 26.487 1.00 70.69 305 ILE A CA 1
ATOM 2327 C C . ILE A 1 305 ? -2.612 -1.747 25.527 1.00 70.69 305 ILE A C 1
ATOM 2329 O O . ILE A 1 305 ? -1.668 -2.425 25.937 1.00 70.69 305 ILE A O 1
ATOM 2333 N N . VAL A 1 306 ? -3.021 -1.748 24.262 1.00 69.75 306 VAL A N 1
ATOM 2334 C CA . VAL A 1 306 ? -2.408 -2.569 23.223 1.00 69.75 306 VAL A CA 1
ATOM 2335 C C . VAL A 1 306 ? -1.592 -1.681 22.296 1.00 69.75 306 VAL A C 1
ATOM 2337 O O . VAL A 1 306 ? -2.127 -0.764 21.666 1.00 69.75 306 VAL A O 1
ATOM 2340 N N . TYR A 1 307 ? -0.298 -1.977 22.200 1.00 67.31 307 TYR A N 1
ATOM 2341 C CA . TYR A 1 307 ? 0.636 -1.281 21.327 1.00 67.31 307 TYR A CA 1
ATOM 2342 C C . TYR A 1 307 ? 0.928 -2.139 20.097 1.00 67.31 307 TYR A C 1
ATOM 2344 O O . TYR A 1 307 ? 1.452 -3.252 20.208 1.00 67.31 307 TYR A O 1
ATOM 2352 N N . VAL A 1 308 ? 0.604 -1.609 18.917 1.00 64.38 308 VAL A N 1
ATOM 2353 C CA . VAL A 1 308 ? 0.871 -2.269 17.637 1.00 64.38 308 VAL A CA 1
ATOM 2354 C C . VAL A 1 308 ? 1.971 -1.499 16.923 1.00 64.38 308 VAL A C 1
ATOM 2356 O O . VAL A 1 308 ? 1.761 -0.374 16.481 1.00 64.38 308 VAL A O 1
ATOM 2359 N N . VAL A 1 309 ? 3.157 -2.100 16.809 1.00 60.84 309 VAL A N 1
ATOM 2360 C CA . VAL A 1 309 ? 4.237 -1.525 15.997 1.00 60.84 309 VAL A CA 1
ATOM 2361 C C . VAL A 1 309 ? 3.841 -1.680 14.525 1.00 60.84 309 VAL A C 1
ATOM 2363 O O . VAL A 1 309 ? 3.686 -2.819 14.072 1.00 60.84 309 VAL A O 1
ATOM 2366 N N . PRO A 1 310 ? 3.648 -0.582 13.775 1.00 57.69 310 PRO A N 1
ATOM 2367 C CA . PRO A 1 310 ? 3.194 -0.660 12.398 1.00 57.69 310 PRO A CA 1
ATOM 2368 C C . PRO A 1 310 ? 4.241 -1.367 11.527 1.00 57.69 310 PRO A C 1
ATOM 2370 O O . PRO A 1 310 ? 5.437 -1.344 11.839 1.00 57.69 310 PRO A O 1
ATOM 2373 N N . PRO A 1 311 ? 3.818 -2.003 10.426 1.00 57.00 311 PRO A N 1
ATOM 2374 C CA . PRO A 1 311 ? 4.753 -2.504 9.435 1.00 57.00 311 PRO A CA 1
ATOM 2375 C C . PRO A 1 311 ? 5.560 -1.347 8.846 1.00 57.00 311 PRO A C 1
ATOM 2377 O O . PRO A 1 311 ? 4.986 -0.391 8.331 1.00 57.00 311 PRO A O 1
ATOM 2380 N N . PHE A 1 312 ? 6.890 -1.439 8.917 1.00 57.16 312 PHE A N 1
ATOM 2381 C CA . PHE A 1 312 ? 7.767 -0.549 8.162 1.00 57.16 312 PHE A CA 1
ATOM 2382 C C . PHE A 1 312 ? 7.546 -0.794 6.670 1.00 57.16 312 PHE A C 1
ATOM 2384 O O . PHE A 1 312 ? 7.661 -1.930 6.207 1.00 57.16 312 PHE A O 1
ATOM 2391 N N . VAL A 1 313 ? 7.215 0.266 5.930 1.00 51.09 313 VAL A N 1
ATOM 2392 C CA . VAL A 1 313 ? 7.098 0.216 4.471 1.00 51.09 313 VAL A CA 1
ATOM 2393 C C . VAL A 1 313 ? 8.391 0.773 3.891 1.00 51.09 313 VAL A C 1
ATOM 2395 O O . VAL A 1 313 ? 8.695 1.955 4.046 1.00 51.09 313 VAL A O 1
ATOM 2398 N N . PHE A 1 314 ? 9.174 -0.109 3.277 1.00 51.94 314 PHE A N 1
ATOM 2399 C CA . PHE A 1 314 ? 10.383 0.249 2.542 1.00 51.94 314 PHE A CA 1
ATOM 2400 C C . PHE A 1 314 ? 9.995 0.891 1.194 1.00 51.94 314 PHE A C 1
ATOM 2402 O O . PHE A 1 314 ? 8.978 0.491 0.624 1.00 51.94 314 PHE A O 1
ATOM 2409 N N . PRO A 1 315 ? 10.765 1.851 0.647 1.00 47.88 315 PRO A N 1
ATOM 2410 C CA . PRO A 1 315 ? 11.997 2.421 1.191 1.00 47.88 315 PRO A CA 1
ATOM 2411 C C . PRO A 1 315 ? 11.800 3.576 2.176 1.00 47.88 315 PRO A C 1
ATOM 2413 O O . PRO A 1 315 ? 12.611 3.683 3.081 1.00 47.88 315 PRO A O 1
ATOM 2416 N N . ASP A 1 316 ? 10.725 4.365 2.088 1.00 42.19 316 ASP A N 1
ATOM 2417 C CA . ASP A 1 316 ? 10.550 5.573 2.918 1.00 42.19 316 ASP A CA 1
ATOM 2418 C C . ASP A 1 316 ? 9.065 5.898 3.188 1.00 42.19 316 ASP A C 1
ATOM 2420 O O . ASP A 1 316 ? 8.563 6.978 2.871 1.00 42.19 316 ASP A O 1
ATOM 2424 N N . GLY A 1 317 ? 8.305 4.954 3.747 1.00 38.25 317 GLY A N 1
ATOM 2425 C CA . GLY A 1 317 ? 6.938 5.231 4.200 1.00 38.25 317 GLY A CA 1
ATOM 2426 C C . GLY A 1 317 ? 6.897 5.768 5.641 1.00 38.25 317 GLY A C 1
ATOM 2427 O O . GLY A 1 317 ? 7.497 5.145 6.520 1.00 38.25 317 GLY A O 1
ATOM 2428 N N . PRO A 1 318 ? 6.157 6.854 5.953 1.00 32.16 318 PRO A N 1
ATOM 2429 C CA . PRO A 1 318 ? 5.913 7.243 7.338 1.00 32.16 318 PRO A CA 1
ATOM 2430 C C . PRO A 1 318 ? 5.106 6.147 8.047 1.00 32.16 318 PRO A C 1
ATOM 2432 O O . PRO A 1 318 ? 3.931 5.918 7.759 1.00 32.16 318 PRO A O 1
ATOM 2435 N N . THR A 1 319 ? 5.732 5.462 8.999 1.00 37.94 319 THR A N 1
ATOM 2436 C CA . THR A 1 319 ? 5.052 4.517 9.888 1.00 37.94 319 THR A CA 1
ATOM 2437 C C . THR A 1 319 ? 4.221 5.276 10.914 1.00 37.94 319 THR A C 1
ATOM 2439 O O . THR A 1 319 ? 4.758 5.855 11.857 1.00 37.94 319 THR A O 1
ATOM 2442 N N . LYS A 1 320 ? 2.896 5.265 10.746 1.00 37.53 320 LYS A N 1
ATOM 2443 C CA . LYS A 1 320 ? 1.959 5.723 11.774 1.00 37.53 320 LYS A CA 1
ATOM 2444 C C . LYS A 1 320 ? 1.658 4.560 12.719 1.00 37.53 320 LYS A C 1
ATOM 2446 O O . LYS A 1 320 ? 1.153 3.530 12.289 1.00 37.53 320 LYS A O 1
ATOM 2451 N N . THR A 1 321 ? 2.013 4.714 13.990 1.00 37.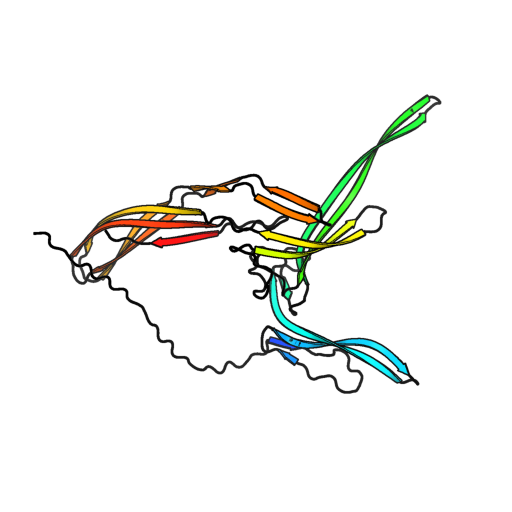28 321 THR A N 1
ATOM 2452 C CA . THR A 1 321 ? 1.727 3.732 15.044 1.00 37.28 321 THR A CA 1
ATOM 2453 C C . THR A 1 321 ? 0.310 3.931 15.563 1.00 37.28 321 THR A C 1
ATOM 2455 O O . THR A 1 321 ? -0.026 5.030 16.009 1.00 37.28 321 THR A O 1
ATOM 2458 N N . ASP A 1 322 ? -0.495 2.869 15.555 1.00 40.59 322 ASP A N 1
ATOM 2459 C CA . ASP A 1 322 ? -1.857 2.883 16.091 1.00 40.59 322 ASP A CA 1
ATOM 2460 C C . ASP A 1 322 ? -1.897 2.273 17.503 1.00 40.59 322 ASP A C 1
ATOM 2462 O O . ASP A 1 322 ? -1.189 1.313 17.818 1.00 40.59 322 ASP A O 1
ATOM 2466 N N . ILE A 1 323 ? -2.732 2.849 18.373 1.00 35.41 323 ILE A N 1
ATOM 2467 C CA . ILE A 1 323 ? -2.927 2.418 19.764 1.00 35.41 323 ILE A CA 1
ATOM 2468 C C . ILE A 1 323 ? -4.393 2.040 19.942 1.00 35.41 323 ILE A C 1
ATOM 2470 O O . ILE A 1 323 ? -5.278 2.847 19.653 1.00 35.41 323 ILE A O 1
ATOM 2474 N N . TYR A 1 324 ? -4.636 0.839 20.464 1.00 39.38 324 TYR A N 1
ATOM 2475 C CA . TYR A 1 324 ? -5.980 0.324 20.721 1.00 39.38 324 TYR A CA 1
ATOM 2476 C C . TYR A 1 324 ? -6.229 0.203 22.228 1.00 39.38 324 TYR A C 1
ATOM 2478 O O . TYR A 1 324 ? -5.324 -0.119 23.003 1.00 39.38 324 TYR A O 1
ATOM 2486 N N . PHE A 1 325 ? -7.473 0.453 22.647 1.00 34.38 325 PHE A N 1
ATOM 2487 C CA . PHE A 1 325 ? -7.892 0.394 24.048 1.00 34.38 325 PHE A CA 1
ATOM 2488 C C . PHE A 1 325 ? -8.977 -0.664 24.243 1.00 34.38 325 PHE A C 1
ATOM 2490 O O . PHE A 1 325 ? -10.021 -0.594 23.599 1.00 34.38 325 PHE A O 1
ATOM 2497 N N . GLY A 1 326 ? -8.748 -1.595 25.171 1.00 32.72 326 GLY A N 1
ATOM 2498 C CA . GLY A 1 326 ? -9.769 -2.510 25.685 1.00 32.72 326 GLY A CA 1
ATOM 2499 C C . GLY A 1 326 ? -10.013 -2.256 27.173 1.00 32.72 326 GLY A C 1
ATOM 2500 O O . GLY A 1 326 ? -9.060 -2.135 27.946 1.00 32.72 326 GLY A O 1
ATOM 2501 N N . THR A 1 327 ? -11.278 -2.165 27.587 1.00 32.19 327 THR A N 1
ATOM 2502 C CA . THR A 1 327 ? -11.666 -1.951 28.993 1.00 32.19 327 THR A CA 1
ATOM 2503 C C . THR A 1 327 ? -12.321 -3.214 29.539 1.00 32.19 327 THR A C 1
ATOM 2505 O O . THR A 1 327 ? -13.239 -3.740 28.914 1.00 32.19 327 THR A O 1
ATOM 2508 N N . MET A 1 328 ? -11.880 -3.682 30.708 1.00 30.19 328 MET A N 1
ATOM 2509 C CA . MET A 1 328 ? -12.475 -4.826 31.400 1.00 30.19 328 MET A CA 1
ATOM 2510 C C . MET A 1 328 ? -12.717 -4.444 32.863 1.00 30.19 328 MET A C 1
ATOM 2512 O O . MET A 1 328 ? -11.799 -4.000 33.553 1.00 30.19 328 MET A O 1
ATOM 2516 N N . VAL A 1 329 ? -13.964 -4.557 33.322 1.00 30.48 329 VAL A N 1
ATOM 2517 C CA . VAL A 1 329 ? -14.370 -4.164 34.680 1.00 30.48 329 VAL A CA 1
ATOM 2518 C C . VAL A 1 329 ? -14.583 -5.423 35.508 1.00 30.48 329 VAL A C 1
ATOM 2520 O O . VAL A 1 329 ? -15.372 -6.284 35.123 1.00 30.48 329 VAL A O 1
ATOM 2523 N N . TYR A 1 330 ? -13.890 -5.514 36.640 1.00 26.94 330 TYR A N 1
ATOM 2524 C CA . TYR A 1 330 ? -14.078 -6.572 37.627 1.00 26.94 330 TYR A CA 1
ATOM 2525 C C . TYR A 1 330 ? -14.818 -5.996 38.838 1.00 26.94 330 TYR A C 1
ATOM 2527 O O . TYR A 1 330 ? -14.493 -4.905 39.306 1.00 26.94 330 TYR A O 1
ATOM 2535 N N . PHE A 1 331 ? -15.815 -6.727 39.333 1.00 29.27 331 PHE A N 1
ATOM 2536 C CA . PHE A 1 331 ? -16.501 -6.428 40.589 1.00 29.27 331 PHE A CA 1
ATOM 2537 C C . PHE A 1 331 ? -15.975 -7.409 41.640 1.00 29.27 331 PHE A C 1
ATOM 2539 O O . PHE A 1 331 ? -16.039 -8.619 41.413 1.00 29.27 331 PHE A O 1
ATOM 2546 N N . LEU A 1 332 ? -15.401 -6.881 42.724 1.00 33.62 332 LEU A N 1
ATOM 2547 C CA . LEU A 1 332 ? -15.056 -7.647 43.925 1.00 33.62 332 LEU A CA 1
ATOM 2548 C C . LEU A 1 332 ? -16.288 -7.780 44.826 1.00 33.62 332 LEU A C 1
ATOM 2550 O O . LEU A 1 332 ? -17.099 -6.826 44.856 1.00 33.62 332 LEU A O 1
#

Secondary structure (DSSP, 8-state):
------------------------------EEE-S-SS--SS-PPPPEEE-STT-EEEEEEEEEEEEETTEEEEEEEEEEEEEEEEEEE-TTS-TT-SEEEEEETT-EEEEEEEEEEEEEEEEEEEEEEETTEEEEEEEEEEEEEEEEEEEEEEGGG-BTTTSTT--B-S--STTB-GGG-EEEEEEEEEEEEETTS--EEEEEEEEEEE-PPPPEEEEEEEEEEEEEEE-SSEEEEEEEEEEPPPEEEEE--EEEEEEETTEEEEEEEPPEEEEEPP-EEEEEEEEEESSSEEEEEEEEEEEEEEEEPPPP-TTT---PPEEEEEEEE---